Protein AF-A0A6I0FVG5-F1 (afdb_monomer_lite)

Radius of gyration: 31.5 Å; chains: 1; bounding box: 89×98×69 Å

Structure (mmCIF, N/CA/C/O backbone):
data_AF-A0A6I0FVG5-F1
#
_entry.id   AF-A0A6I0FVG5-F1
#
loop_
_atom_site.group_PDB
_atom_site.id
_atom_site.type_symbol
_atom_site.label_atom_id
_atom_site.label_alt_id
_atom_site.label_comp_id
_atom_site.label_asym_id
_atom_site.label_entity_id
_atom_site.label_seq_id
_atom_site.pdbx_PDB_ins_code
_atom_site.Cartn_x
_atom_site.Cartn_y
_atom_site.Cartn_z
_atom_site.occupancy
_atom_site.B_iso_or_equiv
_atom_site.auth_seq_id
_atom_site.auth_comp_id
_atom_site.auth_asym_id
_atom_site.auth_atom_id
_atom_site.pdbx_PDB_model_num
ATOM 1 N N . MET A 1 1 ? 22.501 2.373 -3.202 1.00 50.38 1 MET A N 1
ATOM 2 C CA . MET A 1 1 ? 21.448 3.347 -3.542 1.00 50.38 1 MET A CA 1
ATOM 3 C C . MET A 1 1 ? 21.068 3.047 -4.973 1.00 50.38 1 MET A C 1
ATOM 5 O O . MET A 1 1 ? 21.976 2.878 -5.780 1.00 50.38 1 MET A O 1
ATOM 9 N N . ALA A 1 2 ? 19.804 2.736 -5.237 1.00 68.38 2 ALA A N 1
ATOM 10 C CA . ALA A 1 2 ? 19.409 2.125 -6.502 1.00 68.38 2 ALA A CA 1
ATOM 11 C C . ALA A 1 2 ? 18.256 2.923 -7.102 1.00 68.38 2 ALA A C 1
ATOM 13 O O . ALA A 1 2 ? 17.113 2.759 -6.686 1.00 68.38 2 ALA A O 1
ATOM 14 N N . HIS A 1 3 ? 18.571 3.772 -8.081 1.00 81.12 3 HIS A N 1
ATOM 15 C CA . HIS A 1 3 ? 17.560 4.406 -8.919 1.00 81.12 3 HIS A CA 1
ATOM 16 C C . HIS A 1 3 ? 16.676 3.333 -9.564 1.00 81.12 3 HIS A C 1
ATOM 18 O O . HIS A 1 3 ? 17.168 2.280 -9.990 1.00 81.12 3 HIS A O 1
ATOM 24 N N . TYR A 1 4 ? 15.373 3.594 -9.642 1.00 85.00 4 TYR A N 1
ATOM 25 C CA . TYR A 1 4 ? 14.475 2.766 -10.430 1.00 85.00 4 TYR A CA 1
ATOM 26 C C . TYR A 1 4 ? 14.767 2.984 -11.916 1.00 85.00 4 TYR A C 1
ATOM 28 O O . TYR A 1 4 ? 14.426 4.023 -12.478 1.00 85.00 4 TYR A O 1
ATOM 36 N N . ASP A 1 5 ? 15.429 2.001 -12.526 1.00 92.12 5 ASP A N 1
ATOM 37 C CA . ASP A 1 5 ? 15.881 2.064 -13.911 1.00 92.12 5 ASP A CA 1
ATOM 38 C C . ASP A 1 5 ? 14.878 1.383 -14.861 1.00 92.12 5 ASP A C 1
ATOM 40 O O . ASP A 1 5 ? 14.849 0.154 -14.975 1.00 92.12 5 ASP A O 1
ATOM 44 N N . LEU A 1 6 ? 14.075 2.191 -15.560 1.00 91.94 6 LEU A N 1
ATOM 45 C CA . LEU A 1 6 ? 13.122 1.762 -16.587 1.00 91.94 6 LEU A CA 1
ATOM 46 C C . LEU A 1 6 ? 13.789 1.025 -17.757 1.00 91.94 6 LEU A C 1
ATOM 48 O O . LEU A 1 6 ? 13.200 0.084 -18.285 1.00 91.94 6 LEU A O 1
ATOM 52 N N . TYR A 1 7 ? 15.013 1.391 -18.153 1.00 93.62 7 TYR A N 1
ATOM 53 C CA . TYR A 1 7 ? 15.714 0.700 -19.238 1.00 93.62 7 TYR A CA 1
ATOM 54 C C . TYR A 1 7 ? 16.037 -0.728 -18.820 1.00 93.62 7 TYR A C 1
ATOM 56 O O . TYR A 1 7 ? 15.704 -1.691 -19.510 1.00 93.62 7 TYR A O 1
ATOM 64 N N . ARG A 1 8 ? 16.612 -0.876 -17.624 1.00 91.44 8 ARG A N 1
ATOM 65 C CA . ARG A 1 8 ? 16.962 -2.185 -17.076 1.00 91.44 8 ARG A CA 1
ATOM 66 C C . ARG A 1 8 ? 15.734 -3.031 -16.744 1.00 91.44 8 ARG A C 1
ATOM 68 O O . ARG A 1 8 ? 15.784 -4.243 -16.936 1.00 91.44 8 ARG A O 1
ATOM 75 N N . SER A 1 9 ? 14.664 -2.419 -16.239 1.00 87.62 9 SER A N 1
ATOM 76 C CA . SER A 1 9 ? 13.433 -3.127 -15.868 1.00 87.62 9 SER A CA 1
ATOM 77 C C . SER A 1 9 ? 12.701 -3.696 -17.087 1.00 87.62 9 SER A C 1
ATOM 79 O O . SER A 1 9 ? 12.174 -4.805 -17.029 1.00 87.62 9 SER A O 1
ATOM 81 N N . LEU A 1 10 ? 12.728 -2.967 -18.208 1.00 88.69 10 LEU A N 1
ATOM 82 C CA . LEU A 1 10 ? 12.040 -3.343 -19.444 1.00 88.69 10 LEU A CA 1
ATOM 83 C C . LEU A 1 10 ? 12.940 -4.044 -20.473 1.00 88.69 10 LEU A C 1
ATOM 85 O O . LEU A 1 10 ? 12.458 -4.458 -21.523 1.00 88.69 10 LEU A O 1
ATOM 89 N N . GLY A 1 11 ? 14.243 -4.170 -20.203 1.00 89.06 11 GLY A N 1
ATOM 90 C CA . GLY A 1 11 ? 15.205 -4.710 -21.168 1.00 89.06 11 GLY A CA 1
ATOM 91 C C . GLY A 1 11 ? 15.404 -3.813 -22.396 1.00 89.06 11 GLY A C 1
ATOM 92 O O . GLY A 1 11 ? 15.698 -4.312 -23.479 1.00 89.06 11 GLY A O 1
ATOM 93 N N . LEU A 1 12 ? 15.225 -2.501 -22.235 1.00 91.75 12 LEU A N 1
ATOM 94 C CA . LEU A 1 12 ? 15.379 -1.494 -23.284 1.00 91.75 12 LEU A CA 1
ATOM 95 C C . LEU A 1 12 ? 16.779 -0.870 -23.243 1.00 91.75 12 LEU A C 1
ATOM 97 O O . LEU A 1 12 ? 17.435 -0.852 -22.202 1.00 91.75 12 LEU A O 1
ATOM 101 N N . SER A 1 13 ? 17.231 -0.317 -24.371 1.00 92.75 13 SER A N 1
ATOM 102 C CA . SER A 1 13 ? 18.507 0.405 -24.441 1.00 92.75 13 SER A CA 1
ATOM 103 C C . SER A 1 13 ? 18.310 1.910 -24.277 1.00 92.75 13 SER A C 1
ATOM 105 O O . SER A 1 13 ? 17.509 2.517 -24.986 1.00 92.75 13 SER A O 1
ATOM 107 N N . SER A 1 14 ? 19.106 2.540 -23.410 1.00 91.50 14 SER A N 1
ATOM 108 C CA . SER A 1 14 ? 19.120 3.998 -23.230 1.00 91.50 14 SER A CA 1
ATOM 109 C C . SER A 1 14 ? 19.711 4.768 -24.414 1.00 91.50 14 SER A C 1
ATOM 111 O O . SER A 1 14 ? 19.639 5.993 -24.435 1.00 91.50 14 SER A O 1
ATOM 113 N N . THR A 1 15 ? 20.269 4.079 -25.414 1.00 93.06 15 THR A N 1
ATOM 114 C CA . THR A 1 15 ? 20.802 4.691 -26.644 1.00 93.06 15 THR A CA 1
ATOM 115 C C . THR A 1 15 ? 19.761 4.847 -27.753 1.00 93.06 15 THR A C 1
ATOM 117 O O . THR A 1 15 ? 20.039 5.503 -28.752 1.00 93.06 15 THR A O 1
ATOM 120 N N . GLU A 1 16 ? 18.590 4.222 -27.619 1.00 92.81 16 GLU A N 1
ATOM 121 C CA . GLU A 1 16 ? 17.505 4.298 -28.606 1.00 92.81 16 GLU A CA 1
ATOM 122 C C . GLU A 1 16 ? 16.859 5.687 -28.630 1.00 92.81 16 GLU A C 1
ATOM 124 O O . GLU A 1 16 ? 16.967 6.441 -27.667 1.00 92.81 16 GLU A O 1
ATOM 129 N N . SER A 1 17 ? 16.157 6.047 -29.706 1.00 95.31 17 SER A N 1
ATOM 130 C CA . SER A 1 17 ? 15.360 7.286 -29.738 1.00 95.31 17 SER A CA 1
ATOM 131 C C . SER A 1 17 ? 14.088 7.153 -28.888 1.00 95.31 17 SER A C 1
ATOM 133 O O . SER A 1 17 ? 13.631 6.040 -28.630 1.00 95.31 17 SER A O 1
ATOM 135 N N . SER A 1 18 ? 13.494 8.266 -28.443 1.00 95.38 18 SER A N 1
ATOM 136 C CA . SER A 1 18 ? 12.249 8.208 -27.658 1.00 95.38 18 SER A CA 1
ATOM 137 C C . SER A 1 18 ? 11.099 7.606 -28.470 1.00 95.38 18 SER A C 1
ATOM 139 O O . SER A 1 18 ? 10.313 6.829 -27.933 1.00 95.38 18 SER A O 1
ATOM 141 N N . ASP A 1 19 ? 11.057 7.863 -29.780 1.00 94.56 19 ASP A N 1
ATOM 142 C CA . ASP A 1 19 ? 10.095 7.243 -30.696 1.00 94.56 19 ASP A CA 1
ATOM 143 C C . ASP A 1 19 ? 10.309 5.725 -30.814 1.00 94.56 19 ASP A C 1
ATOM 145 O O . ASP A 1 19 ? 9.348 4.957 -30.726 1.00 94.56 19 ASP A O 1
ATOM 149 N N . SER A 1 20 ? 11.565 5.273 -30.936 1.00 93.75 20 SER A N 1
ATOM 150 C CA . SER A 1 20 ? 11.913 3.842 -30.947 1.00 93.75 20 SER A CA 1
ATOM 151 C C . SER A 1 20 ? 11.491 3.154 -29.647 1.00 93.75 20 SER A C 1
ATOM 153 O O . SER A 1 20 ? 10.896 2.075 -29.670 1.00 93.75 20 SER A O 1
ATOM 155 N N . LEU A 1 21 ? 11.774 3.786 -28.504 1.00 94.56 21 LEU A N 1
ATOM 156 C CA . LEU A 1 21 ? 11.406 3.276 -27.184 1.00 94.56 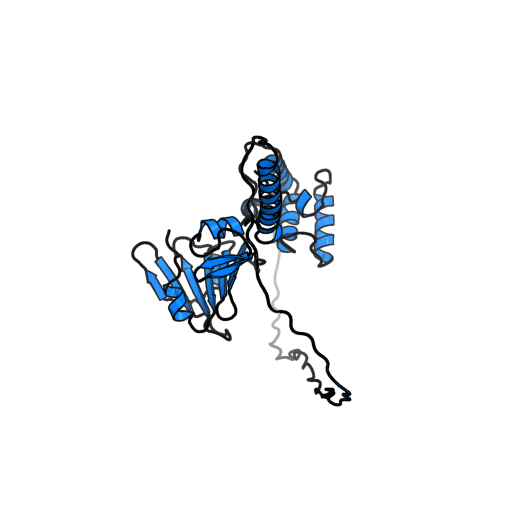21 LEU A CA 1
ATOM 157 C C . LEU A 1 21 ? 9.889 3.205 -27.023 1.00 94.56 21 LEU A C 1
ATOM 159 O O . LEU A 1 21 ? 9.371 2.191 -26.560 1.00 94.56 21 LEU A O 1
ATOM 163 N N . ARG A 1 22 ? 9.166 4.242 -27.459 1.00 96.19 22 ARG A N 1
ATOM 164 C CA . ARG A 1 22 ? 7.701 4.265 -27.450 1.00 96.19 22 ARG A CA 1
ATOM 165 C C . ARG A 1 22 ? 7.120 3.120 -28.274 1.00 96.19 22 ARG A C 1
ATOM 167 O O . ARG A 1 22 ? 6.263 2.404 -27.770 1.00 96.19 22 ARG A O 1
ATOM 174 N N . ALA A 1 23 ? 7.623 2.902 -29.488 1.00 93.94 23 ALA A N 1
ATOM 175 C CA . ALA A 1 23 ? 7.169 1.814 -30.350 1.00 93.94 23 ALA A CA 1
ATOM 176 C C . ALA A 1 23 ? 7.445 0.425 -29.741 1.00 93.94 23 ALA A C 1
ATOM 178 O O . ALA A 1 23 ? 6.583 -0.453 -29.788 1.00 93.94 23 ALA A O 1
ATOM 179 N N . ALA A 1 24 ? 8.615 0.228 -29.126 1.00 93.38 24 ALA A N 1
ATOM 180 C CA . ALA A 1 24 ? 8.943 -1.016 -28.428 1.00 93.38 24 ALA A CA 1
ATOM 181 C C . ALA A 1 24 ? 8.005 -1.270 -27.234 1.00 93.38 24 ALA A C 1
ATOM 183 O O . ALA A 1 24 ? 7.539 -2.392 -27.031 1.00 93.38 24 ALA A O 1
ATOM 184 N N . ILE A 1 25 ? 7.685 -0.223 -26.469 1.00 93.69 25 ILE A N 1
ATOM 185 C CA . ILE A 1 25 ? 6.755 -0.299 -25.337 1.00 93.69 25 ILE A CA 1
ATOM 186 C C . ILE A 1 25 ? 5.321 -0.567 -25.809 1.00 93.69 25 ILE A C 1
ATOM 188 O O . ILE A 1 25 ? 4.649 -1.423 -25.235 1.00 93.69 25 ILE A O 1
ATOM 192 N N . ASP A 1 26 ? 4.872 0.080 -26.885 1.00 95.19 26 ASP A N 1
ATOM 193 C CA . ASP A 1 26 ? 3.560 -0.168 -27.494 1.00 95.19 26 ASP A CA 1
ATOM 194 C C . ASP A 1 26 ? 3.426 -1.628 -27.968 1.00 95.19 26 ASP A C 1
ATOM 196 O O . ASP A 1 26 ? 2.383 -2.253 -27.768 1.00 95.19 26 ASP A O 1
ATOM 200 N N . ALA A 1 27 ? 4.494 -2.218 -28.520 1.00 92.12 27 ALA A N 1
ATOM 201 C CA . ALA A 1 27 ? 4.517 -3.633 -28.892 1.00 92.12 27 ALA A CA 1
ATOM 202 C C . ALA A 1 27 ? 4.404 -4.565 -27.670 1.00 92.12 27 ALA A C 1
ATOM 204 O O . ALA A 1 27 ? 3.668 -5.554 -27.712 1.00 92.12 27 ALA A O 1
ATOM 205 N N . MET A 1 28 ? 5.080 -4.238 -26.562 1.00 89.44 28 MET A N 1
ATOM 206 C CA . MET A 1 28 ? 4.953 -4.986 -25.304 1.00 89.44 28 MET A CA 1
ATOM 207 C C . MET A 1 28 ? 3.531 -4.896 -24.738 1.00 89.44 28 MET A C 1
ATOM 209 O O . MET A 1 28 ? 2.950 -5.925 -24.391 1.00 89.44 28 MET A O 1
ATOM 213 N N . LEU A 1 29 ? 2.934 -3.699 -24.731 1.00 88.75 29 LEU A N 1
ATOM 214 C CA . LEU A 1 29 ? 1.545 -3.480 -24.317 1.00 88.75 29 LEU A CA 1
ATOM 215 C C . LEU A 1 29 ? 0.557 -4.286 -25.175 1.00 88.75 29 LEU A C 1
ATOM 217 O O . LEU A 1 29 ? -0.360 -4.901 -24.633 1.00 88.75 29 LEU A O 1
ATOM 221 N N . ALA A 1 30 ? 0.763 -4.332 -26.493 1.00 90.38 30 ALA A N 1
ATOM 222 C CA . ALA A 1 30 ? -0.084 -5.087 -27.417 1.00 90.38 30 ALA A CA 1
ATOM 223 C C . ALA A 1 30 ? 0.055 -6.613 -27.263 1.00 90.38 30 ALA A C 1
ATOM 225 O O . ALA A 1 30 ? -0.902 -7.345 -27.509 1.00 90.38 30 ALA A O 1
ATOM 226 N N . SER A 1 31 ? 1.225 -7.100 -26.839 1.00 87.44 31 SER A N 1
ATOM 227 C CA . SER A 1 31 ? 1.476 -8.534 -26.642 1.00 87.44 31 SER A CA 1
ATOM 228 C C . SER A 1 31 ? 0.731 -9.139 -25.444 1.00 87.44 31 SER A C 1
ATOM 230 O O . SER A 1 31 ? 0.605 -10.360 -25.350 1.00 87.44 31 SER A O 1
ATOM 232 N N . GLY A 1 32 ? 0.278 -8.303 -24.499 1.00 79.69 32 GLY A N 1
ATOM 233 C CA . GLY A 1 32 ? -0.370 -8.735 -23.256 1.00 79.69 32 GLY A CA 1
ATOM 234 C C . GLY A 1 32 ? 0.539 -9.511 -22.291 1.00 79.69 32 GLY A C 1
ATOM 235 O O . GLY A 1 32 ? 0.063 -9.981 -21.260 1.00 79.69 32 GLY A O 1
ATOM 236 N N . THR A 1 33 ? 1.831 -9.649 -22.608 1.00 71.88 33 THR A N 1
ATOM 237 C CA . THR A 1 33 ? 2.840 -10.294 -21.762 1.00 71.88 33 THR A CA 1
ATOM 238 C C . THR A 1 33 ? 3.811 -9.238 -21.255 1.00 71.88 33 THR A C 1
ATOM 240 O O . THR A 1 33 ? 4.411 -8.510 -22.041 1.00 71.88 33 THR A O 1
ATOM 243 N N . TYR A 1 34 ? 3.980 -9.162 -19.936 1.00 81.12 34 TYR A N 1
ATOM 244 C CA . TYR A 1 34 ? 4.749 -8.102 -19.289 1.00 81.12 34 TYR A CA 1
ATOM 245 C C . TYR A 1 34 ? 6.012 -8.695 -18.650 1.00 81.12 34 TYR A C 1
ATOM 247 O O . TYR A 1 34 ? 5.908 -9.379 -17.631 1.00 81.12 34 TYR A O 1
ATOM 255 N N . PRO A 1 35 ? 7.205 -8.500 -19.242 1.00 68.56 35 PRO A N 1
ATOM 256 C CA . PRO A 1 35 ? 8.454 -9.076 -18.727 1.00 68.56 35 PRO A CA 1
ATOM 257 C C . PRO A 1 35 ? 8.955 -8.393 -17.440 1.00 68.56 35 PRO A C 1
ATOM 259 O O . PRO A 1 35 ? 9.942 -8.819 -16.842 1.00 68.56 35 PRO A O 1
ATOM 262 N N . ASN A 1 36 ? 8.280 -7.328 -17.023 1.00 76.25 36 ASN A N 1
ATOM 263 C CA . ASN A 1 36 ? 8.651 -6.429 -15.945 1.00 76.25 36 ASN A CA 1
ATOM 264 C C . ASN A 1 36 ? 7.809 -6.660 -14.681 1.00 76.25 36 ASN A C 1
ATOM 266 O O . ASN A 1 36 ? 6.693 -7.176 -14.728 1.00 76.25 36 ASN A O 1
ATOM 270 N N . LYS A 1 37 ? 8.344 -6.256 -13.523 1.00 71.88 37 LYS A N 1
ATOM 271 C CA . LYS A 1 37 ? 7.711 -6.525 -12.220 1.00 71.88 37 LYS A CA 1
ATOM 272 C C . LYS A 1 37 ? 6.447 -5.704 -11.971 1.00 71.88 37 LYS A C 1
ATOM 274 O O . LYS A 1 37 ? 5.613 -6.147 -11.197 1.00 71.88 37 LYS A O 1
ATOM 279 N N . GLY A 1 38 ? 6.318 -4.525 -12.581 1.00 69.94 38 GLY A N 1
ATOM 280 C CA . GLY A 1 38 ? 5.148 -3.653 -12.456 1.00 69.94 38 GLY A CA 1
ATOM 281 C C . GLY A 1 38 ? 4.059 -3.892 -13.506 1.00 69.94 38 GLY A C 1
ATOM 282 O O . GLY A 1 38 ? 3.151 -3.069 -13.635 1.00 69.94 38 GLY A O 1
ATOM 283 N N . GLY A 1 39 ? 4.151 -4.977 -14.285 1.00 82.75 39 GLY A N 1
ATOM 284 C CA . GLY A 1 39 ? 3.149 -5.360 -15.278 1.00 82.75 39 GLY A CA 1
ATOM 285 C C . GLY A 1 39 ? 2.822 -4.254 -16.289 1.00 82.75 39 GLY A C 1
ATOM 286 O O . GLY A 1 39 ? 3.679 -3.458 -16.683 1.00 82.75 39 GLY A O 1
ATOM 287 N N . LYS A 1 40 ? 1.549 -4.173 -16.690 1.00 83.94 40 LYS A N 1
ATOM 288 C CA . LYS A 1 40 ? 1.058 -3.155 -17.632 1.00 83.94 40 LYS A CA 1
ATOM 289 C C . LYS A 1 40 ? 1.269 -1.719 -17.131 1.00 83.94 40 LYS A C 1
ATOM 291 O O . LYS A 1 40 ? 1.603 -0.843 -17.921 1.00 83.94 40 LYS A O 1
ATOM 296 N N . ALA A 1 41 ? 1.079 -1.475 -15.833 1.00 82.44 41 ALA A N 1
ATOM 297 C CA . ALA A 1 41 ? 1.118 -0.128 -15.261 1.00 82.44 41 ALA A CA 1
ATOM 298 C C . ALA A 1 41 ? 2.503 0.523 -15.404 1.00 82.44 41 ALA A C 1
ATOM 300 O O . ALA A 1 41 ? 2.615 1.699 -15.741 1.00 82.44 41 ALA A O 1
ATOM 301 N N . GLU A 1 42 ? 3.569 -0.252 -15.205 1.00 84.94 42 GLU A N 1
ATOM 302 C CA . GLU A 1 42 ? 4.935 0.226 -15.421 1.00 84.94 42 GLU A CA 1
ATOM 303 C C . GLU A 1 42 ? 5.221 0.508 -16.905 1.00 84.94 42 GLU A C 1
ATOM 305 O O . GLU A 1 42 ? 5.889 1.495 -17.206 1.00 84.94 42 GLU A O 1
ATOM 310 N N . LEU A 1 43 ? 4.676 -0.285 -17.837 1.00 90.81 43 LEU A N 1
ATOM 311 C CA . LEU A 1 43 ? 4.792 -0.001 -19.272 1.00 90.81 43 LEU A CA 1
ATOM 312 C C . LEU A 1 43 ? 4.056 1.283 -19.668 1.00 90.81 43 LEU A C 1
ATOM 314 O O . LEU A 1 43 ? 4.589 2.059 -20.456 1.00 90.81 43 LEU A O 1
ATOM 318 N N . ASP A 1 44 ? 2.877 1.547 -19.101 1.00 90.38 44 ASP A N 1
ATOM 319 C CA . ASP A 1 44 ? 2.148 2.797 -19.344 1.00 90.38 44 ASP A CA 1
ATOM 320 C C . ASP A 1 44 ? 2.964 4.014 -18.855 1.00 90.38 44 ASP A C 1
ATOM 322 O O . ASP A 1 44 ? 3.103 5.002 -19.577 1.00 90.38 44 ASP A O 1
ATOM 326 N N . ILE A 1 45 ? 3.587 3.928 -17.671 1.00 92.31 45 ILE A N 1
ATOM 327 C CA . ILE A 1 45 ? 4.488 4.976 -17.154 1.00 92.31 45 ILE A CA 1
ATOM 328 C C . ILE A 1 45 ? 5.715 5.130 -18.058 1.00 92.31 45 ILE A C 1
ATOM 330 O O . ILE A 1 45 ? 6.078 6.246 -18.435 1.00 92.31 45 ILE A O 1
ATOM 334 N N . ALA A 1 46 ? 6.354 4.022 -18.433 1.00 94.00 46 ALA A N 1
ATOM 335 C CA . ALA A 1 46 ? 7.537 4.042 -19.280 1.00 94.00 46 ALA A CA 1
ATOM 336 C C . ALA A 1 46 ? 7.245 4.641 -20.656 1.00 94.00 46 ALA A C 1
ATOM 338 O O . ALA A 1 46 ? 8.060 5.397 -21.177 1.00 94.00 46 ALA A O 1
ATOM 339 N N . ARG A 1 47 ? 6.070 4.364 -21.226 1.00 95.38 47 ARG A N 1
ATOM 340 C CA . ARG A 1 47 ? 5.620 4.942 -22.492 1.00 95.38 47 ARG A CA 1
ATOM 341 C C . ARG A 1 47 ? 5.538 6.465 -22.430 1.00 95.38 47 ARG A C 1
ATOM 343 O O . ARG A 1 47 ? 5.917 7.136 -23.388 1.00 95.38 47 ARG A O 1
ATOM 350 N N . GLU A 1 48 ? 5.041 7.005 -21.322 1.00 94.88 48 GLU A N 1
ATOM 351 C CA . GLU A 1 48 ? 4.903 8.450 -21.127 1.00 94.88 48 GLU A CA 1
ATOM 352 C C . GLU A 1 48 ? 6.232 9.132 -20.781 1.00 94.88 48 GLU A C 1
ATOM 354 O O . GLU A 1 48 ? 6.461 10.265 -21.204 1.00 94.88 48 GLU A O 1
ATOM 359 N N . VAL A 1 49 ? 7.119 8.459 -20.040 1.00 95.31 49 VAL A N 1
ATOM 360 C CA . VAL A 1 49 ? 8.428 9.006 -19.645 1.00 95.31 49 VAL A CA 1
ATOM 361 C C . VAL A 1 49 ? 9.467 8.850 -20.754 1.00 95.31 49 VAL A C 1
ATOM 363 O O . VAL A 1 49 ? 10.049 9.843 -21.179 1.00 95.31 49 VAL A O 1
ATOM 366 N N . LEU A 1 50 ? 9.703 7.625 -21.233 1.00 96.12 50 LEU A N 1
ATOM 367 C CA . LEU A 1 50 ? 10.730 7.314 -22.236 1.00 96.12 50 LEU A CA 1
ATOM 368 C C . LEU A 1 50 ? 10.291 7.664 -23.658 1.00 96.12 50 LEU A C 1
ATOM 370 O O . LEU A 1 50 ? 11.137 7.951 -24.497 1.00 96.12 50 LEU A O 1
ATOM 374 N N . GLY A 1 51 ? 8.983 7.660 -23.926 1.00 93.88 51 GLY A N 1
ATOM 375 C CA . GLY A 1 51 ? 8.418 8.015 -25.228 1.00 93.88 51 GLY A CA 1
ATOM 376 C C . GLY A 1 51 ? 8.265 9.517 -25.469 1.00 93.88 51 GLY A C 1
ATOM 377 O O . GLY A 1 51 ? 7.668 9.912 -26.466 1.00 93.88 51 GLY A O 1
ATOM 378 N N . ASN A 1 52 ? 8.755 10.361 -24.558 1.00 94.44 52 ASN A N 1
ATOM 379 C CA . ASN A 1 52 ? 8.734 11.812 -24.691 1.00 94.44 52 ASN A CA 1
ATOM 380 C C . ASN A 1 52 ? 10.124 12.389 -24.407 1.00 94.44 52 ASN A C 1
ATOM 382 O O . ASN A 1 52 ? 10.606 12.293 -23.282 1.00 94.44 52 ASN A O 1
ATOM 386 N N . ASP A 1 53 ? 10.732 13.061 -25.388 1.00 92.94 53 ASP A N 1
ATOM 387 C CA . ASP A 1 53 ? 12.116 13.555 -25.289 1.00 92.94 53 ASP A CA 1
ATOM 388 C C . ASP A 1 53 ? 12.377 14.423 -24.057 1.00 92.94 53 ASP A C 1
ATOM 390 O O . ASP A 1 53 ? 13.401 14.285 -23.384 1.00 92.94 53 ASP A O 1
ATOM 394 N N . ARG A 1 54 ? 11.438 15.314 -23.721 1.00 92.06 54 ARG A N 1
ATOM 395 C CA . ARG A 1 54 ? 11.592 16.216 -22.577 1.00 92.06 54 ARG A CA 1
ATOM 396 C C . ARG A 1 54 ? 11.552 15.444 -21.264 1.00 92.06 54 ARG A C 1
ATOM 398 O O . ARG A 1 54 ? 12.413 15.652 -20.411 1.00 92.06 54 ARG A O 1
ATOM 405 N N . LYS A 1 55 ? 10.561 14.566 -21.092 1.00 93.50 55 LYS A N 1
ATOM 406 C CA . LYS A 1 55 ? 10.421 13.764 -19.869 1.00 93.50 55 LYS A CA 1
ATOM 407 C C . LYS A 1 55 ? 11.591 12.795 -19.725 1.00 93.50 55 LYS A C 1
ATOM 409 O O . LYS A 1 55 ? 12.179 12.717 -18.649 1.00 93.50 55 LYS A O 1
ATOM 414 N N . ARG A 1 56 ? 11.998 12.155 -20.818 1.00 95.19 56 ARG A N 1
ATOM 415 C CA . ARG A 1 56 ? 13.170 11.287 -20.869 1.00 95.19 56 ARG A CA 1
ATOM 416 C C . ARG A 1 56 ? 14.448 12.024 -20.488 1.00 95.19 56 ARG A C 1
ATOM 418 O O . ARG A 1 56 ? 15.186 11.530 -19.651 1.00 95.19 56 ARG A O 1
ATOM 425 N N . THR A 1 57 ? 14.666 13.235 -21.000 1.00 93.62 57 THR A N 1
ATOM 426 C CA . THR A 1 57 ? 15.833 14.053 -20.625 1.00 93.62 57 THR A CA 1
ATOM 427 C C . THR A 1 57 ? 15.877 14.309 -19.116 1.00 93.62 57 THR A C 1
ATOM 429 O O . THR A 1 57 ? 16.930 14.200 -18.493 1.00 93.62 57 THR A O 1
ATOM 432 N N . MET A 1 58 ? 14.731 14.622 -18.501 1.00 90.94 58 MET A N 1
ATOM 433 C CA . MET A 1 58 ? 14.650 14.830 -17.050 1.00 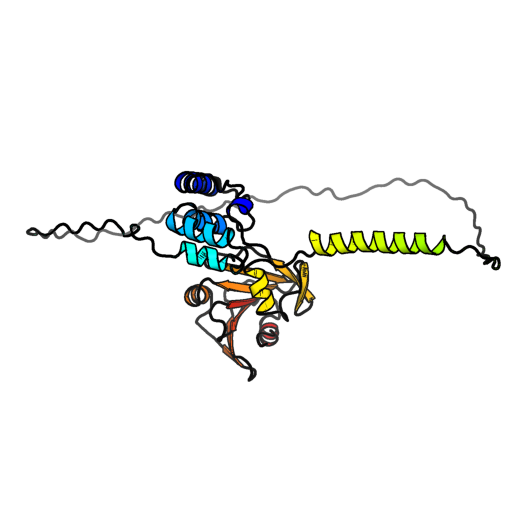90.94 58 MET A CA 1
ATOM 434 C C . MET A 1 58 ? 14.897 13.540 -16.260 1.00 90.94 58 MET A C 1
ATOM 436 O O . MET A 1 58 ? 15.505 13.582 -15.190 1.00 90.94 58 MET A O 1
ATOM 440 N N . TYR A 1 59 ? 14.419 12.408 -16.773 1.00 94.12 59 TYR A N 1
ATOM 441 C CA . TYR A 1 59 ? 14.658 11.091 -16.196 1.00 94.12 59 TYR A CA 1
ATOM 442 C C . TYR A 1 59 ? 16.141 10.698 -16.276 1.00 94.12 59 TYR A C 1
ATOM 444 O O . TYR A 1 59 ? 16.743 10.392 -15.248 1.00 94.12 59 TYR A O 1
ATOM 452 N N . ASP A 1 60 ? 16.747 10.792 -17.459 1.00 94.00 60 ASP A N 1
ATOM 453 C CA . ASP A 1 60 ? 18.146 10.438 -17.712 1.00 94.00 60 ASP A CA 1
ATOM 454 C C . ASP A 1 60 ? 19.099 11.324 -16.896 1.00 94.00 60 ASP A C 1
ATOM 456 O O . ASP A 1 60 ? 20.058 10.825 -16.306 1.00 94.00 60 ASP A O 1
ATOM 460 N N . ALA A 1 61 ? 18.792 12.622 -16.771 1.00 91.31 61 ALA A N 1
ATOM 461 C CA . ALA A 1 61 ? 19.550 13.535 -15.921 1.00 91.31 61 ALA A CA 1
ATOM 462 C C . ALA A 1 61 ? 19.568 13.065 -14.457 1.00 91.31 61 ALA A C 1
ATOM 464 O O . ALA A 1 61 ? 20.640 12.980 -13.859 1.00 91.31 61 ALA A O 1
ATOM 465 N N . LYS A 1 62 ? 18.406 12.687 -13.901 1.00 89.62 62 LYS A N 1
ATOM 466 C CA . LYS A 1 62 ? 18.311 12.148 -12.533 1.00 89.62 62 LYS A CA 1
ATOM 467 C C . LYS A 1 62 ? 19.017 10.804 -12.373 1.00 89.62 62 LYS A C 1
ATOM 469 O O . LYS A 1 62 ? 19.571 10.548 -11.313 1.00 89.62 62 LYS A O 1
ATOM 474 N N . LEU A 1 63 ? 18.982 9.950 -13.395 1.00 89.44 63 LEU A N 1
ATOM 475 C CA . LEU A 1 63 ? 19.641 8.643 -13.369 1.00 89.44 63 LEU A CA 1
ATOM 476 C C . LEU A 1 63 ? 21.173 8.771 -13.406 1.00 89.44 63 LEU A C 1
ATOM 478 O O . LEU A 1 63 ? 21.878 7.929 -12.856 1.00 89.44 63 LEU A O 1
ATOM 482 N N . SER A 1 64 ? 21.681 9.822 -14.056 1.00 88.12 64 SER A N 1
ATOM 483 C CA . SER A 1 64 ? 23.115 10.100 -14.188 1.00 88.12 64 SER A CA 1
ATOM 484 C C . SER A 1 64 ? 23.730 10.864 -13.012 1.00 88.12 64 SER A C 1
ATOM 486 O O . SER A 1 64 ? 24.955 10.900 -12.899 1.00 88.12 64 SER A O 1
ATOM 488 N N . ASP A 1 65 ? 22.911 11.478 -12.152 1.00 84.25 65 ASP A N 1
ATOM 489 C CA . ASP A 1 65 ? 23.373 12.282 -11.022 1.00 84.25 65 ASP A CA 1
ATOM 490 C C . ASP A 1 65 ? 23.574 11.406 -9.769 1.00 84.25 65 ASP A C 1
ATOM 492 O O . ASP A 1 65 ? 22.595 10.994 -9.142 1.00 84.25 65 ASP A O 1
ATOM 496 N N . PRO A 1 66 ? 24.828 11.147 -9.344 1.00 78.31 66 PRO A N 1
ATOM 497 C CA . PRO A 1 66 ? 25.112 10.320 -8.173 1.00 78.31 66 PRO A CA 1
ATOM 498 C C . PRO A 1 66 ? 24.710 10.984 -6.847 1.00 78.31 66 PRO A C 1
ATOM 500 O O . PRO A 1 66 ? 24.724 10.321 -5.810 1.00 78.31 66 PRO A O 1
ATOM 503 N N . GLN A 1 67 ? 24.395 12.283 -6.856 1.00 76.56 67 GLN A N 1
ATOM 504 C CA . GLN A 1 67 ? 23.952 13.041 -5.689 1.00 76.56 67 GLN A CA 1
ATOM 505 C C . GLN A 1 67 ? 22.442 13.302 -5.673 1.00 76.56 67 GLN A C 1
ATOM 507 O O . GLN A 1 67 ? 21.941 13.822 -4.671 1.00 76.56 67 GLN A O 1
ATOM 512 N N . ALA A 1 68 ? 21.717 12.947 -6.737 1.00 75.62 68 ALA A N 1
ATOM 513 C CA . ALA A 1 68 ? 20.268 13.059 -6.764 1.00 75.62 68 ALA A CA 1
ATOM 514 C C . ALA A 1 68 ? 19.617 12.068 -5.790 1.00 75.62 68 ALA A C 1
ATOM 516 O O . ALA A 1 68 ? 20.137 10.990 -5.502 1.00 75.62 68 ALA A O 1
ATOM 517 N N . SER A 1 69 ? 18.430 12.430 -5.301 1.00 79.00 69 SER A N 1
ATOM 518 C CA . SER A 1 69 ? 17.568 11.494 -4.581 1.00 79.00 69 SER A CA 1
ATOM 519 C C . SER A 1 69 ? 17.242 10.278 -5.455 1.00 79.00 69 SER A C 1
ATOM 521 O O . SER A 1 69 ? 17.028 10.434 -6.663 1.00 79.00 69 SER A O 1
ATOM 523 N N . ASP A 1 70 ? 17.135 9.100 -4.835 1.00 83.38 70 ASP A N 1
ATOM 524 C CA . ASP A 1 70 ? 16.731 7.861 -5.506 1.00 83.38 70 ASP A CA 1
ATOM 525 C C . ASP A 1 70 ? 15.474 8.096 -6.360 1.00 83.38 70 ASP A C 1
ATOM 527 O O . ASP A 1 70 ? 14.483 8.659 -5.896 1.00 83.38 70 ASP A O 1
ATOM 531 N N . VAL A 1 71 ? 15.516 7.671 -7.627 1.00 83.69 71 VAL A N 1
ATOM 532 C CA . VAL A 1 71 ? 14.348 7.759 -8.514 1.00 83.69 71 VAL A CA 1
ATOM 533 C C . VAL A 1 71 ? 13.362 6.681 -8.088 1.00 83.69 71 VAL A C 1
ATOM 535 O O . VAL A 1 71 ? 13.657 5.494 -8.230 1.00 83.69 71 VAL A O 1
ATOM 538 N N . THR A 1 72 ? 12.206 7.083 -7.564 1.00 86.06 72 THR A N 1
ATOM 539 C CA . THR A 1 72 ? 11.142 6.168 -7.130 1.00 86.06 72 THR A CA 1
ATOM 540 C C . THR A 1 72 ? 10.058 6.002 -8.197 1.00 86.06 72 THR A C 1
ATOM 542 O O . THR A 1 72 ? 9.926 6.815 -9.111 1.00 86.06 72 THR A O 1
ATOM 545 N N . VAL A 1 73 ? 9.208 4.979 -8.052 1.00 83.19 73 VAL A N 1
ATOM 546 C CA . VAL A 1 73 ? 8.011 4.809 -8.901 1.00 83.19 73 VAL A CA 1
ATOM 547 C C . VAL A 1 73 ? 7.094 6.037 -8.809 1.00 83.19 73 VAL A C 1
ATOM 549 O O . VAL A 1 73 ? 6.558 6.485 -9.823 1.00 83.19 73 VAL A O 1
ATOM 552 N N . ARG A 1 74 ? 6.982 6.647 -7.618 1.00 81.12 74 ARG A N 1
ATOM 553 C CA . ARG A 1 74 ? 6.241 7.901 -7.416 1.00 81.12 74 ARG A CA 1
ATOM 554 C C . ARG A 1 74 ? 6.824 9.039 -8.259 1.00 81.12 74 ARG A C 1
ATOM 556 O O . ARG A 1 74 ? 6.068 9.801 -8.858 1.00 81.12 74 ARG A O 1
ATOM 563 N N . ASP A 1 75 ? 8.148 9.159 -8.333 1.00 83.88 75 ASP A N 1
ATOM 564 C CA . ASP A 1 75 ? 8.804 10.198 -9.137 1.00 83.88 75 ASP A CA 1
ATOM 565 C C . ASP A 1 75 ? 8.596 9.992 -10.637 1.00 83.88 75 ASP A C 1
ATOM 567 O O . ASP A 1 75 ? 8.375 10.964 -11.362 1.00 83.88 75 ASP A O 1
ATOM 571 N N . LEU A 1 76 ? 8.628 8.738 -11.099 1.00 87.75 76 LEU A N 1
ATOM 572 C CA . LEU A 1 76 ? 8.368 8.386 -12.496 1.00 87.75 76 LEU A CA 1
ATOM 573 C C . LEU A 1 76 ? 6.938 8.724 -12.910 1.00 87.75 76 LEU A C 1
ATOM 575 O O . LEU A 1 76 ? 6.724 9.264 -13.992 1.00 87.75 76 LEU A O 1
ATOM 579 N N . LYS A 1 77 ? 5.962 8.478 -12.033 1.00 85.25 77 LYS A N 1
ATOM 580 C CA . LYS A 1 77 ? 4.567 8.829 -12.295 1.00 85.25 77 LYS A CA 1
ATOM 581 C C . LYS A 1 77 ? 4.338 10.341 -12.327 1.00 85.25 77 LYS A C 1
ATOM 583 O O . LYS A 1 77 ? 3.760 10.843 -13.285 1.00 85.25 77 LYS A O 1
ATOM 588 N N . LYS A 1 78 ? 4.901 11.088 -11.370 1.00 86.25 78 LYS A N 1
ATOM 589 C CA . LYS A 1 78 ? 4.892 12.566 -11.407 1.00 86.25 78 LYS A CA 1
ATOM 590 C C . LYS A 1 78 ? 5.510 13.108 -12.698 1.00 86.25 78 LYS A C 1
ATOM 592 O O . LYS A 1 78 ? 5.041 14.098 -13.254 1.00 86.25 78 LYS A O 1
ATOM 597 N N . LEU A 1 79 ? 6.572 12.463 -13.179 1.00 89.12 79 LEU A N 1
ATOM 598 C CA . LEU A 1 79 ? 7.213 12.805 -14.444 1.00 89.12 79 LEU A CA 1
ATOM 599 C C . LEU A 1 79 ? 6.328 12.472 -15.655 1.00 89.12 79 LEU A C 1
ATOM 601 O O . LEU A 1 79 ? 6.237 13.282 -16.578 1.00 89.12 79 LEU A O 1
ATOM 605 N N . ALA A 1 80 ? 5.632 11.335 -15.630 1.00 90.56 80 ALA A N 1
ATOM 606 C CA . ALA A 1 80 ? 4.651 10.949 -16.641 1.00 90.56 80 ALA A CA 1
ATOM 607 C C . ALA A 1 80 ? 3.460 11.922 -16.707 1.00 90.56 80 ALA A C 1
ATOM 609 O O . ALA A 1 80 ? 2.990 12.233 -17.797 1.00 90.56 80 ALA A O 1
ATOM 610 N N . GLU A 1 81 ? 3.016 12.461 -15.574 1.00 89.94 81 GLU A N 1
ATOM 611 C CA . GLU A 1 81 ? 1.882 13.391 -15.485 1.00 89.94 81 GLU A CA 1
ATOM 612 C C . GLU A 1 81 ? 2.235 14.836 -15.866 1.00 89.94 81 GLU A C 1
ATOM 614 O O . GLU A 1 81 ? 1.342 15.659 -16.075 1.00 89.94 81 GLU A O 1
ATOM 619 N N . MET A 1 82 ? 3.524 15.177 -15.986 1.00 85.50 82 MET A N 1
ATOM 620 C CA . MET A 1 82 ? 3.913 16.549 -16.301 1.00 85.50 82 MET A CA 1
ATOM 621 C C . MET A 1 82 ? 3.371 17.003 -17.669 1.00 85.50 82 MET A C 1
ATOM 623 O O . MET A 1 82 ? 3.603 16.322 -18.678 1.00 85.50 82 MET A O 1
ATOM 627 N N . PRO A 1 83 ? 2.731 18.190 -17.742 1.00 77.75 83 PRO A N 1
ATOM 628 C CA . PRO A 1 83 ? 2.247 18.746 -18.996 1.00 77.75 83 PRO A CA 1
ATOM 629 C C . PRO A 1 83 ? 3.393 18.979 -19.982 1.00 77.75 83 PRO A C 1
ATOM 631 O O . PRO A 1 83 ? 4.388 19.653 -19.684 1.00 77.75 83 PRO A O 1
ATOM 634 N N . THR A 1 84 ? 3.238 18.446 -21.188 1.00 71.31 84 THR A N 1
ATOM 635 C CA . THR A 1 84 ? 4.112 18.733 -22.324 1.00 71.31 84 THR A CA 1
ATOM 636 C C . THR A 1 84 ? 3.457 19.798 -23.200 1.00 71.31 84 THR A C 1
ATOM 638 O O . THR A 1 84 ? 2.322 19.596 -23.644 1.00 71.31 84 THR A O 1
ATOM 641 N N . PRO A 1 85 ? 4.131 20.936 -23.465 1.00 53.34 85 PRO A N 1
ATOM 642 C CA . PRO A 1 85 ? 3.641 21.900 -24.442 1.00 53.34 85 PRO A CA 1
ATOM 643 C C . PRO A 1 85 ? 3.523 21.183 -25.793 1.00 53.34 85 PRO A C 1
ATOM 645 O O . PRO A 1 85 ? 4.525 20.692 -26.304 1.00 53.34 85 PRO A O 1
ATOM 648 N N . GLY A 1 86 ? 2.302 21.055 -26.317 1.00 53.97 86 GLY A N 1
ATOM 649 C CA . GLY A 1 86 ? 2.026 20.351 -27.578 1.00 53.97 86 GLY A CA 1
ATOM 650 C C . GLY A 1 86 ? 1.074 19.152 -27.491 1.00 53.97 86 GLY A C 1
ATOM 651 O O . GLY A 1 86 ? 0.580 18.734 -28.528 1.00 53.97 86 GLY A O 1
ATOM 652 N N . SER A 1 87 ? 0.723 18.652 -26.296 1.00 47.34 87 SER A N 1
ATOM 653 C CA . SER A 1 87 ? -0.369 17.659 -26.133 1.00 47.34 87 SER A CA 1
ATOM 654 C C . SER A 1 87 ? -1.751 18.304 -25.940 1.00 47.34 87 SER A C 1
ATOM 656 O O . SER A 1 87 ? -2.704 17.652 -25.519 1.00 47.34 87 SER A O 1
ATOM 658 N N . GLY A 1 88 ? -1.863 19.601 -26.239 1.00 38.34 88 GLY A N 1
ATOM 659 C CA . GLY A 1 88 ? -3.139 20.290 -26.341 1.00 38.34 88 GLY A CA 1
ATOM 660 C C . GLY A 1 88 ? -3.857 19.824 -27.598 1.00 38.34 88 GLY A C 1
ATOM 661 O O . GLY A 1 88 ? -3.399 20.091 -28.704 1.00 38.34 88 GLY A O 1
ATOM 662 N N . SER A 1 89 ? -4.958 19.110 -27.384 1.00 39.69 89 SER A N 1
ATOM 663 C CA . SER A 1 89 ? -6.020 18.820 -28.342 1.00 39.69 89 SER A CA 1
ATOM 664 C C . SER A 1 89 ? -6.096 19.869 -29.452 1.00 39.69 89 SER A C 1
ATOM 666 O O . SER A 1 89 ? -6.265 21.058 -29.176 1.00 39.69 89 SER A O 1
ATOM 668 N N . SER A 1 90 ? -6.003 19.417 -30.700 1.00 41.84 90 SER A N 1
ATOM 669 C CA . SER A 1 90 ? -6.403 20.176 -31.877 1.00 41.84 90 SER A CA 1
ATOM 670 C C . SER A 1 90 ? -7.873 20.572 -31.718 1.00 41.84 90 SER A C 1
ATOM 672 O O . SER A 1 90 ? -8.773 19.806 -32.036 1.00 41.84 90 SER A O 1
ATOM 674 N N . ALA A 1 91 ? -8.118 21.745 -31.147 1.00 38.75 91 ALA A N 1
ATOM 675 C CA . ALA A 1 91 ? -9.383 22.445 -31.247 1.00 38.75 91 ALA A CA 1
ATOM 676 C C . ALA A 1 91 ? -9.113 23.670 -32.113 1.00 38.75 91 ALA A C 1
ATOM 678 O O . ALA A 1 91 ? -8.624 24.702 -31.653 1.00 38.75 91 ALA A O 1
ATOM 679 N N . GLU A 1 92 ? -9.353 23.474 -33.404 1.00 36.56 92 GLU A N 1
ATOM 680 C CA . GLU A 1 92 ? -9.460 24.509 -34.417 1.00 36.56 92 GLU A CA 1
ATOM 681 C C . GLU A 1 92 ? -10.340 25.653 -33.901 1.00 36.56 92 GLU A C 1
ATOM 683 O O . GLU A 1 92 ? -11.540 25.494 -33.684 1.00 36.56 92 GLU A O 1
ATOM 688 N N . ALA A 1 93 ? -9.747 26.830 -33.724 1.00 37.12 93 ALA A N 1
ATOM 689 C CA . ALA A 1 93 ? -10.491 28.076 -33.662 1.00 37.12 93 ALA A CA 1
ATOM 690 C C . ALA A 1 93 ? -10.591 28.630 -35.089 1.00 37.12 93 ALA A C 1
ATOM 692 O O . ALA A 1 93 ? -9.822 29.504 -35.485 1.00 37.12 93 ALA A O 1
ATOM 693 N N . SER A 1 94 ? -11.531 28.088 -35.865 1.00 37.69 94 SER A N 1
ATOM 694 C CA . SER A 1 94 ? -12.010 28.717 -37.097 1.00 37.69 94 SER A CA 1
ATOM 695 C C . SER A 1 94 ? -13.300 29.474 -36.803 1.00 37.69 94 SER A C 1
ATOM 697 O O . SER A 1 94 ? -14.281 28.943 -36.286 1.00 37.69 94 SER A O 1
ATOM 699 N N . SER A 1 95 ? -13.236 30.762 -37.105 1.00 32.94 95 SER A N 1
ATOM 700 C CA . SER A 1 95 ? -14.252 31.783 -36.907 1.00 32.94 95 SER A CA 1
ATOM 701 C C . SER A 1 95 ? -15.441 31.618 -37.869 1.00 32.94 95 SER A C 1
ATOM 703 O O . SER A 1 95 ? -15.252 31.600 -39.079 1.00 32.94 95 SER A O 1
ATOM 705 N N . SER A 1 96 ? -16.653 31.578 -37.301 1.00 39.00 96 SER A N 1
ATOM 706 C CA . SER A 1 96 ? -17.899 32.257 -37.730 1.00 39.00 96 SER A CA 1
ATOM 707 C C . SER A 1 96 ? -18.298 32.317 -39.216 1.00 39.00 96 SER A C 1
ATOM 709 O O . SER A 1 96 ? -17.718 33.101 -39.960 1.00 39.00 96 SER A O 1
ATOM 711 N N . THR A 1 97 ? -19.405 31.656 -39.582 1.00 30.84 97 THR A N 1
ATOM 712 C CA . THR A 1 97 ? -20.675 32.123 -40.232 1.00 30.84 97 THR A CA 1
ATOM 713 C C . THR A 1 97 ? -21.495 30.838 -40.519 1.00 30.84 97 THR A C 1
ATOM 715 O O . THR A 1 97 ? -20.897 29.777 -40.608 1.00 30.84 97 THR A O 1
ATOM 718 N N . ASP A 1 98 ? -22.811 30.724 -40.663 1.00 31.75 98 ASP A N 1
ATOM 719 C CA . ASP A 1 98 ? -23.968 31.601 -40.793 1.00 31.75 98 ASP A CA 1
ATOM 720 C C . ASP A 1 98 ? -25.226 30.694 -40.720 1.00 31.75 98 ASP A C 1
ATOM 722 O O . ASP A 1 98 ? -25.129 29.508 -41.025 1.00 31.75 98 ASP A O 1
ATOM 726 N N . THR A 1 99 ? -26.369 31.283 -40.357 1.00 34.25 99 THR A N 1
ATOM 727 C CA . THR A 1 99 ? -27.773 30.939 -40.679 1.00 34.25 99 THR A CA 1
ATOM 728 C C . THR A 1 99 ? -28.295 29.498 -40.551 1.00 34.25 99 THR A C 1
ATOM 730 O O . THR A 1 99 ? -27.830 28.540 -41.160 1.00 34.25 99 THR A O 1
ATOM 733 N N . GLY A 1 100 ? -29.357 29.373 -39.748 1.00 35.78 100 GLY A N 1
ATOM 734 C CA . GLY A 1 100 ? -29.949 28.100 -39.371 1.00 35.78 100 GLY A CA 1
ATOM 735 C C . GLY A 1 100 ? -31.019 27.541 -40.293 1.00 35.78 100 GLY A C 1
ATOM 736 O O . GLY A 1 100 ? -31.434 28.157 -41.260 1.00 35.78 100 GLY A O 1
ATOM 737 N N . GLU A 1 101 ? -31.516 26.379 -39.888 1.00 37.75 101 GLU A N 1
ATOM 738 C CA . GLU A 1 101 ? -32.862 25.907 -40.177 1.00 37.75 101 GLU A CA 1
ATOM 739 C C . GLU A 1 101 ? -33.206 24.825 -39.144 1.00 37.75 101 GLU A C 1
ATOM 741 O O . GLU A 1 101 ? -32.391 23.954 -38.838 1.00 37.75 101 GLU A O 1
ATOM 746 N N . ILE A 1 102 ? -34.395 24.918 -38.554 1.00 44.88 102 ILE A N 1
ATOM 747 C CA . ILE A 1 102 ? -34.946 23.912 -37.643 1.00 44.88 102 ILE A CA 1
ATOM 748 C C . ILE A 1 102 ? -35.688 22.888 -38.503 1.00 44.88 102 ILE A C 1
ATOM 750 O O . ILE A 1 102 ? -36.644 23.278 -39.176 1.00 44.88 102 ILE A O 1
ATOM 754 N N . PRO A 1 103 ? -35.389 21.583 -38.382 1.00 44.75 103 PRO A N 1
ATOM 755 C CA . PRO A 1 103 ? -36.408 20.580 -38.617 1.00 44.75 103 PRO A CA 1
ATOM 756 C C . PRO A 1 103 ? -36.691 19.782 -37.344 1.00 44.75 103 PRO A C 1
ATOM 758 O O . PRO A 1 103 ? -35.834 19.143 -36.736 1.00 44.75 103 PRO A O 1
ATOM 761 N N . VAL A 1 104 ? -37.966 19.822 -36.976 1.00 43.22 104 VAL A N 1
ATOM 762 C CA . VAL A 1 104 ? -38.638 18.909 -36.057 1.00 43.22 104 VAL A CA 1
ATOM 763 C C . VAL A 1 104 ? -38.522 17.479 -36.593 1.00 43.22 104 VAL A C 1
ATOM 765 O O . VAL A 1 104 ? -38.990 17.214 -37.698 1.00 43.22 104 VAL A O 1
ATOM 768 N N . VAL A 1 105 ? -37.990 16.543 -35.796 1.00 45.09 105 VAL A N 1
ATOM 769 C CA . VAL A 1 105 ? -38.235 15.103 -35.983 1.00 45.09 105 VAL A CA 1
ATOM 770 C C . VAL A 1 105 ? -38.500 14.419 -34.635 1.00 45.09 105 VAL A C 1
ATOM 772 O O . VAL A 1 105 ? -37.770 14.557 -33.660 1.00 45.09 105 VAL A O 1
ATOM 775 N N . THR A 1 106 ? -39.622 13.712 -34.640 1.00 45.16 106 THR A N 1
ATOM 776 C CA . THR A 1 106 ? -40.400 12.993 -33.622 1.00 45.16 106 THR A CA 1
ATOM 777 C C . THR A 1 106 ? -39.624 11.913 -32.832 1.00 45.16 106 THR A C 1
ATOM 779 O O . THR A 1 106 ? -38.710 11.299 -33.383 1.00 45.16 106 THR A O 1
ATOM 782 N N . PRO A 1 107 ? -40.011 11.585 -31.576 1.00 45.94 107 PRO A N 1
ATOM 783 C CA . PRO A 1 107 ? -39.363 10.535 -30.784 1.00 45.94 107 PRO A CA 1
ATOM 784 C C . PRO A 1 107 ? -39.699 9.128 -31.305 1.00 45.94 107 PRO A C 1
ATOM 786 O O . PRO A 1 107 ? -40.869 8.751 -31.390 1.00 45.94 107 PRO A O 1
ATOM 789 N N . ARG A 1 108 ? -38.675 8.314 -31.598 1.00 40.53 108 ARG A N 1
ATOM 790 C CA . ARG A 1 108 ? -38.834 6.898 -31.969 1.00 40.53 108 ARG A CA 1
ATOM 791 C C . ARG A 1 108 ? -38.236 5.968 -30.911 1.00 40.53 108 ARG A C 1
ATOM 793 O O . ARG A 1 108 ? -37.041 5.728 -30.865 1.00 40.53 108 ARG A O 1
ATOM 800 N N . ASN A 1 109 ? -39.143 5.482 -30.073 1.00 37.47 109 ASN A N 1
ATOM 801 C CA . ASN A 1 109 ? -39.340 4.096 -29.642 1.00 37.47 109 ASN A CA 1
ATOM 802 C C . ASN A 1 109 ? -38.126 3.147 -29.448 1.00 37.47 109 ASN A C 1
ATOM 804 O O . ASN A 1 109 ? -37.466 2.727 -30.391 1.00 37.47 109 ASN A O 1
ATOM 808 N N . GLN A 1 110 ? -37.965 2.771 -28.178 1.00 38.19 110 GLN A N 1
ATOM 809 C CA . GLN A 1 110 ? -37.466 1.538 -27.544 1.00 38.19 110 GLN A CA 1
ATOM 810 C C . GLN A 1 110 ? -36.955 0.344 -28.402 1.00 38.19 110 GLN A C 1
ATOM 812 O O . GLN A 1 110 ? -37.721 -0.253 -29.149 1.00 38.19 110 GLN A O 1
ATOM 817 N N . LYS A 1 111 ? -35.700 -0.057 -28.078 1.00 37.91 111 LYS A N 1
ATOM 818 C CA . LYS A 1 111 ? -35.066 -1.405 -27.895 1.00 37.91 111 LYS A CA 1
ATOM 819 C C . LYS A 1 111 ? -35.096 -2.460 -29.034 1.00 37.91 111 LYS A C 1
ATOM 821 O O . LYS A 1 111 ? -36.062 -2.518 -29.782 1.00 37.91 111 LYS A O 1
ATOM 826 N N . PRO A 1 112 ? -34.066 -3.341 -29.157 1.00 42.44 112 PRO A N 1
ATOM 827 C CA . PRO A 1 112 ? -33.720 -4.338 -28.127 1.00 42.44 112 PRO A CA 1
ATOM 828 C C . PRO A 1 112 ? -32.251 -4.379 -27.664 1.00 42.44 112 PRO A C 1
ATOM 830 O O . PRO A 1 112 ? -31.308 -4.048 -28.372 1.00 42.44 112 PRO A O 1
ATOM 833 N N . GLN A 1 113 ? -32.118 -4.832 -26.421 1.00 43.66 113 GLN A N 1
ATOM 834 C CA . GLN A 1 113 ? -30.912 -5.146 -25.660 1.00 43.66 113 GLN A CA 1
ATOM 835 C C . GLN A 1 113 ? -30.250 -6.430 -26.189 1.00 43.66 113 GLN A C 1
ATOM 837 O O . GLN A 1 113 ? -30.975 -7.397 -26.413 1.00 43.66 113 GLN A O 1
ATOM 842 N N . PRO A 1 114 ? -28.915 -6.498 -26.328 1.00 45.69 114 PRO A N 1
ATOM 843 C CA . PRO A 1 114 ? -28.219 -7.774 -26.445 1.00 45.69 114 PRO A CA 1
ATOM 844 C C . PRO A 1 114 ? -28.286 -8.512 -25.100 1.00 45.69 114 PRO A C 1
ATOM 846 O O . PRO A 1 114 ? -27.865 -7.977 -24.071 1.00 45.69 114 PRO A O 1
ATOM 849 N N . GLU A 1 115 ? -28.851 -9.717 -25.098 1.00 44.56 115 GLU A N 1
ATOM 850 C CA . GLU A 1 115 ? -28.760 -10.660 -23.979 1.00 44.56 115 GLU A CA 1
ATOM 851 C C . GLU A 1 115 ? -27.289 -10.994 -23.664 1.00 44.56 115 GLU A C 1
ATOM 853 O O . GLU A 1 115 ? -26.490 -11.175 -24.588 1.00 44.56 115 GLU A O 1
ATOM 858 N N . PRO A 1 116 ? -26.904 -11.119 -22.380 1.00 48.75 116 PRO A N 1
ATOM 859 C CA . PRO A 1 116 ? -25.630 -11.725 -22.020 1.00 48.75 116 PRO A CA 1
ATOM 860 C C . PRO A 1 116 ? -25.658 -13.231 -22.346 1.00 48.75 116 PRO A C 1
ATOM 862 O O . PRO A 1 116 ? -26.690 -13.880 -22.152 1.00 48.75 116 PRO A O 1
ATOM 865 N N . PRO A 1 117 ? -24.547 -13.825 -22.815 1.00 48.56 117 PRO A N 1
ATOM 866 C CA . PRO A 1 117 ? -24.505 -15.248 -23.118 1.00 48.56 117 PRO A CA 1
ATOM 867 C C . PRO A 1 117 ? -24.748 -16.082 -21.852 1.00 48.56 117 PRO A C 1
ATOM 869 O O . PRO A 1 117 ? -23.977 -16.051 -20.893 1.00 48.56 117 PRO A O 1
ATOM 872 N N . GLN A 1 118 ? -25.835 -16.852 -21.885 1.00 40.47 118 GLN A N 1
ATOM 873 C CA . GLN A 1 118 ? -26.121 -17.960 -20.979 1.00 40.47 118 GLN A CA 1
ATOM 874 C C . GLN A 1 118 ? -25.036 -19.030 -21.159 1.00 40.47 118 GLN A C 1
ATOM 876 O O . GLN A 1 118 ? -25.058 -19.802 -22.122 1.00 40.47 118 GLN A O 1
ATOM 881 N N . TYR A 1 119 ? -24.073 -19.088 -20.241 1.00 37.78 119 TYR A N 1
ATOM 882 C CA . TYR A 1 119 ? -23.159 -20.222 -20.164 1.00 37.78 119 TYR A CA 1
ATOM 883 C C . TYR A 1 119 ? -23.963 -21.461 -19.770 1.00 37.78 119 TYR A C 1
ATOM 885 O O . TYR A 1 119 ? -24.483 -21.564 -18.658 1.00 37.78 119 TYR A O 1
ATOM 893 N N . ARG A 1 120 ? -24.079 -22.404 -20.711 1.00 39.59 120 ARG A N 1
ATOM 894 C CA . ARG A 1 120 ? -24.598 -23.745 -20.444 1.00 39.59 120 ARG A CA 1
ATOM 895 C C . ARG A 1 120 ? -23.784 -24.382 -19.326 1.00 39.59 120 ARG A C 1
ATOM 897 O O . ARG A 1 120 ? -22.573 -24.552 -19.449 1.00 39.59 120 ARG A O 1
ATOM 904 N N . GLN A 1 121 ? -24.486 -24.802 -18.284 1.00 43.81 121 GLN A N 1
ATOM 905 C CA . GLN A 1 121 ? -23.994 -25.790 -17.340 1.00 43.81 121 GLN A CA 1
ATOM 906 C C . GLN A 1 121 ? -23.786 -27.116 -18.086 1.00 43.81 121 GLN A C 1
ATOM 908 O O . GLN A 1 121 ? -24.695 -27.604 -18.759 1.00 43.81 121 GLN A O 1
ATOM 913 N N . ALA A 1 122 ? -22.587 -27.685 -17.980 1.00 47.12 122 ALA A N 1
ATOM 914 C CA . ALA A 1 122 ? -22.333 -29.077 -18.331 1.00 47.12 122 ALA A CA 1
ATOM 915 C C . ALA A 1 122 ? -22.504 -29.946 -17.065 1.00 47.12 122 ALA A C 1
ATOM 917 O O . ALA A 1 122 ? -22.058 -29.530 -15.994 1.00 47.12 122 ALA A O 1
ATOM 918 N N . PRO A 1 123 ? -23.145 -31.125 -17.150 1.00 54.41 123 PRO A N 1
ATOM 919 C CA . PRO A 1 123 ? -23.315 -32.022 -16.006 1.00 54.41 123 PRO A CA 1
ATOM 920 C C . PRO A 1 123 ? -22.004 -32.753 -15.642 1.00 54.41 123 PRO A C 1
ATOM 922 O O . PRO A 1 123 ? -21.232 -33.084 -16.545 1.00 54.41 123 PRO A O 1
ATOM 925 N N . PRO A 1 124 ? -21.753 -33.076 -14.356 1.00 49.41 124 PRO A N 1
ATOM 926 C CA . PRO A 1 124 ? -20.621 -33.901 -13.946 1.00 49.41 124 PRO A CA 1
ATOM 927 C C . PRO A 1 124 ? -21.034 -35.371 -13.772 1.00 49.41 124 PRO A C 1
ATOM 929 O O . PRO A 1 124 ? -21.963 -35.660 -13.029 1.00 49.41 124 PRO A O 1
ATOM 932 N N . THR A 1 125 ? -20.324 -36.299 -14.422 1.00 40.34 125 THR A N 1
ATOM 933 C CA . THR A 1 125 ? -20.265 -37.754 -14.113 1.00 40.34 125 THR A CA 1
ATOM 934 C C . THR A 1 125 ? -19.259 -38.383 -15.094 1.00 40.34 125 THR A C 1
ATOM 936 O O . THR A 1 125 ? -19.297 -38.001 -16.257 1.00 40.34 125 THR A O 1
ATOM 939 N N . LEU A 1 126 ? -18.326 -39.304 -14.822 1.00 39.94 126 LEU A N 1
ATOM 940 C CA . LEU A 1 126 ? -17.856 -40.191 -13.733 1.00 39.94 126 LEU A CA 1
ATOM 941 C C . LEU A 1 126 ? -16.320 -40.335 -13.981 1.00 39.94 126 LEU A C 1
ATOM 943 O O . LEU A 1 126 ? -15.875 -40.073 -15.092 1.00 39.94 126 LEU A O 1
ATOM 947 N N . GLN A 1 127 ? -15.415 -40.673 -13.061 1.00 37.00 127 GLN A N 1
ATOM 948 C CA . GLN A 1 127 ? -15.283 -41.950 -12.359 1.00 37.00 127 GLN A CA 1
ATOM 949 C C . GLN A 1 127 ? -14.204 -41.810 -11.265 1.00 37.00 127 GLN A C 1
ATOM 951 O O . GLN A 1 127 ? -13.081 -41.389 -11.539 1.00 37.00 127 GLN A O 1
ATOM 956 N N . GLN A 1 128 ? -14.538 -42.236 -10.048 1.00 42.97 128 GLN A N 1
ATOM 957 C CA . GLN A 1 128 ? -13.579 -42.732 -9.058 1.00 42.97 128 GLN A CA 1
ATOM 958 C C . GLN A 1 128 ? -13.084 -44.128 -9.464 1.00 42.97 128 GLN A C 1
ATOM 960 O O . GLN A 1 128 ? -13.861 -44.908 -10.021 1.00 42.97 128 GLN A O 1
ATOM 965 N N . PRO A 1 129 ? -11.860 -44.498 -9.068 1.00 40.50 129 PRO A N 1
ATOM 966 C CA . PRO A 1 129 ? -11.568 -45.865 -8.653 1.00 40.50 129 PRO A CA 1
ATOM 967 C C . PRO A 1 129 ? -11.375 -45.917 -7.130 1.00 40.50 129 PRO A C 1
ATOM 969 O O . PRO A 1 129 ? -10.452 -45.310 -6.589 1.00 40.50 129 PRO A O 1
ATOM 972 N N . ASP A 1 130 ? -12.275 -46.640 -6.464 1.00 36.59 130 ASP A N 1
ATOM 973 C CA . ASP A 1 130 ? -12.161 -47.101 -5.072 1.00 36.59 130 ASP A CA 1
ATOM 974 C C . ASP A 1 130 ? -11.223 -48.345 -4.996 1.00 36.59 130 ASP A C 1
ATOM 976 O O . ASP A 1 130 ? -10.905 -48.939 -6.034 1.00 36.59 130 ASP A O 1
ATOM 980 N N . PRO A 1 131 ? -10.753 -48.751 -3.799 1.00 52.28 131 PRO A N 1
ATOM 981 C CA . PRO A 1 131 ? -9.678 -49.706 -3.567 1.00 52.28 131 PRO A CA 1
ATOM 982 C C . PRO A 1 131 ? -10.188 -51.145 -3.404 1.00 52.28 131 PRO A C 1
ATOM 984 O O . PRO A 1 131 ? -11.337 -51.364 -3.040 1.00 52.28 131 PRO A O 1
ATOM 987 N N . GLN A 1 132 ? -9.291 -52.126 -3.570 1.00 35.25 132 GLN A N 1
ATOM 988 C CA . GLN A 1 132 ? -8.980 -53.187 -2.589 1.00 35.25 132 GLN A CA 1
ATOM 989 C C . GLN A 1 132 ? -8.273 -54.412 -3.218 1.00 35.25 132 GLN A C 1
ATOM 991 O O . GLN A 1 132 ? -8.474 -54.743 -4.380 1.00 35.25 132 GLN A O 1
ATOM 996 N N . GLN A 1 133 ? -7.574 -55.133 -2.324 1.00 36.34 133 GLN A N 1
ATOM 997 C CA . GLN A 1 133 ? -7.101 -56.534 -2.365 1.00 36.34 133 GLN A CA 1
ATOM 998 C C . GLN A 1 133 ? -5.734 -56.756 -3.045 1.00 36.34 133 GLN A C 1
ATOM 1000 O O . GLN A 1 133 ? -5.553 -56.440 -4.208 1.00 36.34 133 GLN A O 1
ATOM 1005 N N . GLY A 1 134 ? -4.682 -57.280 -2.408 1.00 31.98 134 GLY A N 1
ATOM 1006 C CA . GLY A 1 134 ? -4.538 -57.995 -1.140 1.00 31.98 134 GLY A CA 1
ATOM 1007 C C . GLY A 1 134 ? -3.966 -59.389 -1.402 1.00 31.98 134 GLY A C 1
ATOM 1008 O O . GLY A 1 134 ? -4.718 -60.228 -1.860 1.00 31.98 134 GLY A O 1
ATOM 1009 N N . TYR A 1 135 ? -2.688 -59.640 -1.081 1.00 33.38 135 TYR A N 1
ATOM 1010 C CA . TYR A 1 135 ? -2.144 -60.974 -0.770 1.00 33.38 135 TYR A CA 1
ATOM 1011 C C . TYR A 1 135 ? -0.938 -60.820 0.162 1.00 33.38 135 TYR A C 1
ATOM 1013 O O . TYR A 1 135 ? 0.020 -60.118 -0.157 1.00 33.38 135 TYR A O 1
ATOM 1021 N N . GLY A 1 136 ? -1.006 -61.473 1.321 1.00 32.59 136 GLY A N 1
ATOM 1022 C CA . GLY A 1 136 ? 0.110 -61.660 2.241 1.00 32.59 136 GLY A CA 1
ATOM 1023 C C . GLY A 1 136 ? 0.524 -63.128 2.297 1.00 32.59 136 GLY A C 1
ATOM 1024 O O . GLY A 1 136 ? -0.328 -63.994 2.167 1.00 32.59 136 GLY A O 1
ATOM 1025 N N . TYR A 1 137 ? 1.818 -63.362 2.516 1.00 34.31 137 TYR A N 1
ATOM 1026 C CA . TYR A 1 137 ? 2.512 -64.535 3.083 1.00 34.31 137 TYR A CA 1
ATOM 1027 C C . TYR A 1 137 ? 3.950 -64.024 3.352 1.00 34.31 137 TYR A C 1
ATOM 1029 O O . TYR A 1 137 ? 4.486 -63.334 2.494 1.00 34.31 137 TYR A O 1
ATOM 1037 N N . GLY A 1 138 ? 4.680 -64.229 4.449 1.00 35.59 138 GLY A N 1
ATOM 1038 C CA . GLY A 1 138 ? 4.516 -64.917 5.728 1.00 35.59 138 GLY A CA 1
ATOM 1039 C C . GLY A 1 138 ? 5.877 -64.891 6.474 1.00 35.59 138 GLY A C 1
ATOM 1040 O O . GLY A 1 138 ? 6.911 -64.826 5.822 1.00 35.59 138 GLY A O 1
ATOM 1041 N N . ALA A 1 139 ? 5.826 -64.929 7.817 1.00 32.12 139 ALA A N 1
ATOM 1042 C CA . ALA A 1 139 ? 6.833 -65.339 8.830 1.00 32.12 139 ALA A CA 1
ATOM 1043 C C . ALA A 1 139 ? 8.277 -64.754 8.803 1.00 32.12 139 ALA A C 1
ATOM 1045 O O . ALA A 1 139 ? 9.023 -64.926 7.852 1.00 32.12 139 ALA A O 1
ATOM 1046 N N . GLN A 1 140 ? 8.703 -63.967 9.805 1.00 31.88 140 GLN A N 1
ATOM 1047 C CA . GLN A 1 140 ? 9.200 -64.319 11.164 1.00 31.88 140 GLN A CA 1
ATOM 1048 C C . GLN A 1 140 ? 10.593 -64.980 11.239 1.00 31.88 140 GLN A C 1
ATOM 1050 O O . GLN A 1 140 ? 10.758 -66.114 10.809 1.00 31.88 140 GLN A O 1
ATOM 1055 N N . GLN A 1 141 ? 11.517 -64.273 11.913 1.00 33.62 141 GLN A N 1
ATOM 1056 C CA . GLN A 1 141 ? 12.636 -64.685 12.799 1.00 33.62 141 GLN A CA 1
ATOM 1057 C C . GLN A 1 141 ? 13.733 -63.608 12.648 1.00 33.62 141 GLN A C 1
ATOM 1059 O O . GLN A 1 141 ? 14.181 -63.345 11.545 1.00 33.62 141 GLN A O 1
ATOM 1064 N N . GLY A 1 142 ? 14.190 -62.848 13.640 1.00 28.92 142 GLY A N 1
ATOM 1065 C CA . GLY A 1 142 ? 14.151 -62.990 15.085 1.00 28.92 142 GLY A CA 1
ATOM 1066 C C . GLY A 1 142 ? 15.586 -62.897 15.588 1.00 28.92 142 GLY A C 1
ATOM 1067 O O . GLY A 1 142 ? 16.226 -63.925 15.614 1.00 28.92 142 GLY A O 1
ATOM 1068 N N . TYR A 1 143 ? 16.075 -61.715 15.983 1.00 34.94 143 TYR A N 1
ATOM 1069 C CA . TYR A 1 143 ? 17.204 -61.564 16.914 1.00 34.94 143 TYR A CA 1
ATOM 1070 C C . TYR A 1 143 ? 17.106 -60.215 17.632 1.00 34.94 143 TYR A C 1
ATOM 1072 O O . TYR A 1 143 ? 17.107 -59.152 17.013 1.00 34.94 143 TYR A O 1
ATOM 1080 N N . GLN A 1 144 ? 17.007 -60.285 18.958 1.00 33.72 144 GLN A N 1
ATOM 1081 C CA . GLN A 1 144 ? 17.316 -59.183 19.853 1.00 33.72 144 GLN A CA 1
ATOM 1082 C C . GLN A 1 144 ? 18.828 -59.084 20.047 1.00 33.72 144 GLN A C 1
ATOM 1084 O O . GLN A 1 144 ? 19.490 -60.104 20.219 1.00 33.72 144 GLN A O 1
ATOM 1089 N N . ALA A 1 145 ? 19.334 -57.858 20.145 1.00 32.59 145 ALA A N 1
ATOM 1090 C CA . ALA A 1 145 ? 20.491 -57.548 20.976 1.00 32.59 145 ALA A CA 1
ATOM 1091 C C . ALA A 1 145 ? 20.407 -56.083 21.425 1.00 32.59 145 ALA A C 1
ATOM 1093 O O . A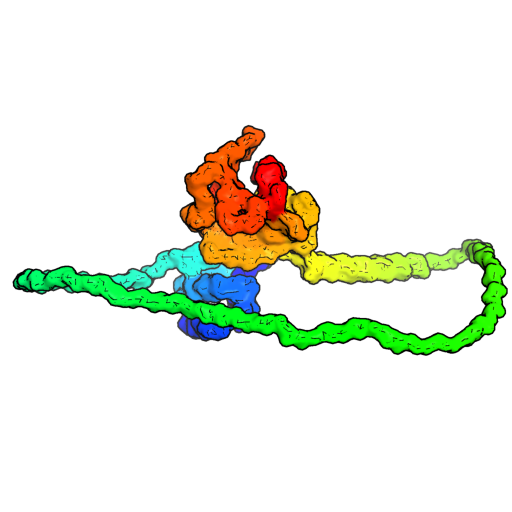LA A 1 145 ? 20.802 -55.149 20.734 1.00 32.59 145 ALA A O 1
ATOM 1094 N N . GLN A 1 146 ? 19.829 -55.914 22.609 1.00 28.81 146 GLN A N 1
ATOM 1095 C CA . GLN A 1 146 ? 20.098 -54.821 23.530 1.00 28.81 146 GLN A CA 1
ATOM 1096 C C . GLN A 1 146 ? 21.597 -54.836 23.882 1.00 28.81 146 GLN A C 1
ATOM 1098 O O . GLN A 1 146 ? 22.118 -55.916 24.136 1.00 28.81 146 GLN A O 1
ATOM 1103 N N . TYR A 1 147 ? 22.276 -53.682 23.871 1.00 31.70 147 TYR A N 1
ATOM 1104 C CA . TYR A 1 147 ? 23.081 -53.146 24.987 1.00 31.70 147 TYR A CA 1
ATOM 1105 C C . TYR A 1 147 ? 24.085 -52.047 24.566 1.00 31.70 147 TYR A C 1
ATOM 1107 O O . TYR A 1 147 ? 24.944 -52.240 23.717 1.00 31.70 147 TYR A O 1
ATOM 1115 N N . GLN A 1 148 ? 23.948 -50.921 25.280 1.00 34.19 148 GLN A N 1
ATOM 1116 C CA . GLN A 1 148 ? 24.979 -50.061 25.886 1.00 34.19 148 GLN A CA 1
ATOM 1117 C C . GLN A 1 148 ? 25.993 -49.278 25.032 1.00 34.19 148 GLN A C 1
ATOM 1119 O O . GLN A 1 148 ? 26.894 -49.812 24.399 1.00 34.19 148 GLN A O 1
ATOM 1124 N N . GLN A 1 149 ? 25.917 -47.952 25.212 1.00 44.09 149 GLN A N 1
ATOM 1125 C CA . GLN A 1 149 ? 27.065 -47.043 25.185 1.00 44.09 149 GLN A CA 1
ATOM 1126 C C . GLN A 1 149 ? 28.183 -47.535 26.115 1.00 44.09 149 GLN A C 1
ATOM 1128 O O . GLN A 1 149 ? 27.909 -47.920 27.254 1.00 44.09 149 GLN A O 1
ATOM 1133 N N . PRO A 1 150 ? 29.439 -47.361 25.688 1.00 38.22 150 PRO A N 1
ATOM 1134 C CA . PRO A 1 150 ? 30.467 -46.874 26.605 1.00 38.22 150 PRO A CA 1
ATOM 1135 C C . PRO A 1 150 ? 30.999 -45.500 26.179 1.00 38.22 150 PRO A C 1
ATOM 1137 O O . PRO A 1 150 ? 31.421 -45.290 25.042 1.00 38.22 150 PRO A O 1
ATOM 1140 N N . GLN A 1 151 ? 30.994 -44.564 27.130 1.00 51.59 151 GLN A N 1
ATOM 1141 C CA . GLN A 1 151 ? 31.842 -43.380 27.090 1.00 51.59 151 GLN A CA 1
ATOM 1142 C C . GLN A 1 151 ? 33.306 -43.802 27.206 1.00 51.59 151 GLN A C 1
ATOM 1144 O O . GLN A 1 151 ? 33.670 -44.420 28.200 1.00 51.59 151 GLN A O 1
ATOM 1149 N N . GLU A 1 152 ? 34.156 -43.342 26.292 1.00 44.38 152 GLU A N 1
ATOM 1150 C CA . GLU A 1 152 ? 35.575 -43.141 26.585 1.00 44.38 152 GLU A CA 1
ATOM 1151 C C . GLU A 1 152 ? 36.048 -41.821 25.967 1.00 44.38 152 GLU A C 1
ATOM 1153 O O . GLU A 1 152 ? 36.211 -41.681 24.757 1.00 44.38 152 GLU A O 1
ATOM 1158 N N . GLN A 1 153 ? 36.270 -40.827 26.829 1.00 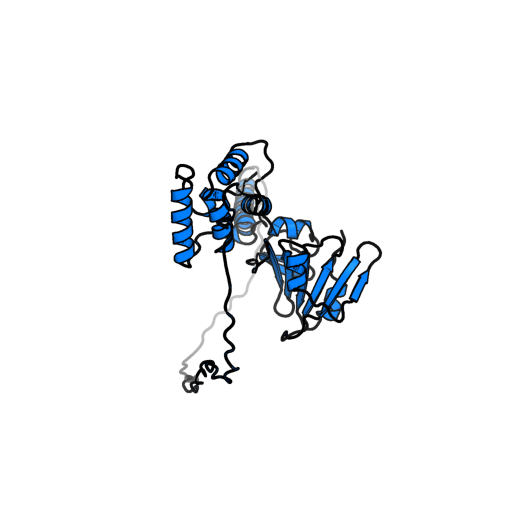53.62 153 GLN A N 1
ATOM 1159 C CA . GLN A 1 153 ? 37.196 -39.739 26.536 1.00 53.62 153 GLN A CA 1
ATOM 1160 C C . GLN A 1 153 ? 38.621 -40.211 26.853 1.00 53.62 153 GLN A C 1
ATOM 1162 O O . GLN A 1 153 ? 38.862 -40.628 27.990 1.00 53.62 153 GLN A O 1
ATOM 1167 N N . PRO A 1 154 ? 39.608 -40.031 25.960 1.00 44.50 154 PRO A N 1
ATOM 1168 C CA . PRO A 1 154 ? 41.005 -40.050 26.352 1.00 44.50 154 PRO A CA 1
ATOM 1169 C C . PRO A 1 154 ? 41.573 -38.633 26.527 1.00 44.50 154 PRO A C 1
ATOM 1171 O O . PRO A 1 154 ? 41.244 -37.675 25.827 1.00 44.50 154 PRO A O 1
ATOM 1174 N N . LYS A 1 155 ? 42.439 -38.528 27.536 1.00 42.97 155 LYS A N 1
ATOM 1175 C CA . LYS A 1 155 ? 43.030 -37.319 28.120 1.00 42.97 155 LYS A CA 1
ATOM 1176 C C . LYS A 1 155 ? 44.038 -36.593 27.205 1.00 42.97 155 LYS A C 1
ATOM 1178 O O . LYS A 1 155 ? 44.812 -37.202 26.478 1.00 42.97 155 LYS A O 1
ATOM 1183 N N . LYS A 1 156 ? 44.072 -35.264 27.387 1.00 46.31 156 LYS A N 1
ATOM 1184 C CA . LYS A 1 156 ? 45.008 -34.216 26.909 1.00 46.31 156 LYS A CA 1
ATOM 1185 C C . LYS A 1 156 ? 46.434 -34.643 26.495 1.00 46.31 156 LYS A C 1
ATOM 1187 O O . LYS A 1 156 ? 47.201 -35.098 27.340 1.00 46.31 156 LYS A O 1
ATOM 1192 N N . LYS A 1 157 ? 46.871 -34.153 25.322 1.00 37.75 157 LYS A N 1
ATOM 1193 C CA . LYS A 1 157 ? 48.078 -33.305 25.146 1.00 37.75 157 LYS A CA 1
ATOM 1194 C C . LYS A 1 157 ? 48.005 -32.493 23.835 1.00 37.75 157 LYS A C 1
ATOM 1196 O O . LYS A 1 157 ? 47.208 -32.782 22.957 1.00 37.75 157 LYS A O 1
ATOM 1201 N N . LYS A 1 158 ? 48.767 -31.397 23.817 1.00 46.78 158 LYS A N 1
ATOM 1202 C CA . LYS A 1 158 ? 48.660 -30.166 23.008 1.00 46.78 158 LYS A CA 1
ATOM 1203 C C . LYS A 1 158 ? 48.608 -30.376 21.482 1.00 46.78 158 LYS A C 1
ATOM 1205 O O . LYS A 1 158 ? 49.448 -31.076 20.936 1.00 46.78 158 LYS A O 1
ATOM 1210 N N . GLY A 1 159 ? 47.697 -29.659 20.818 1.00 36.09 159 GLY A N 1
ATOM 1211 C CA . GLY A 1 159 ? 47.599 -29.570 19.356 1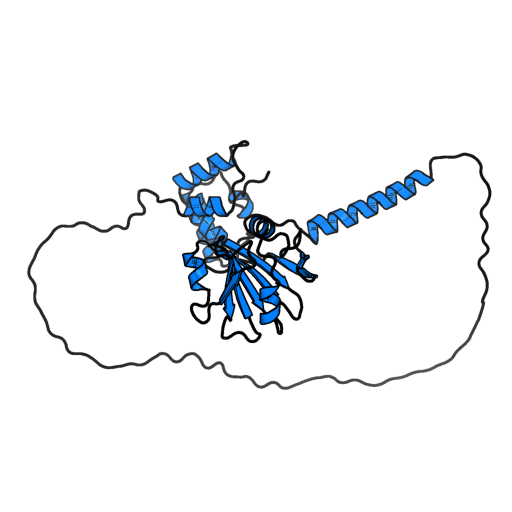.00 36.09 159 GLY A CA 1
ATOM 1212 C C . GLY A 1 159 ? 46.397 -28.726 18.928 1.00 36.09 159 GLY A C 1
ATOM 1213 O O . GLY A 1 159 ? 45.405 -29.250 18.433 1.00 36.09 159 GLY A O 1
ATOM 1214 N N . GLY A 1 160 ? 46.442 -27.420 19.201 1.00 48.53 160 GLY A N 1
ATOM 1215 C CA . GLY A 1 160 ? 45.432 -26.482 18.719 1.00 48.53 160 GLY A CA 1
ATOM 1216 C C . GLY A 1 160 ? 45.540 -26.318 17.206 1.00 48.53 160 GLY A C 1
ATOM 1217 O O . GLY A 1 160 ? 46.445 -25.634 16.754 1.00 48.53 160 GLY A O 1
ATOM 1218 N N . LEU A 1 161 ? 44.636 -26.953 16.451 1.00 47.78 161 LEU A N 1
ATOM 1219 C CA . LEU A 1 161 ? 44.208 -26.494 15.117 1.00 47.78 161 LEU A CA 1
ATOM 1220 C C . LEU A 1 161 ? 42.963 -27.221 14.557 1.00 47.78 161 LEU A C 1
ATOM 1222 O O . LEU A 1 161 ? 42.421 -26.782 13.552 1.00 47.78 161 LEU A O 1
ATOM 1226 N N . ILE A 1 162 ? 42.469 -28.308 15.170 1.00 44.00 162 ILE A N 1
ATOM 1227 C CA . ILE A 1 162 ? 41.337 -29.080 14.597 1.00 44.00 162 ILE A CA 1
ATOM 1228 C C . ILE A 1 162 ? 39.961 -28.596 15.100 1.00 44.00 162 ILE A C 1
ATOM 1230 O O . ILE A 1 162 ? 38.961 -28.727 14.399 1.00 44.00 162 ILE A O 1
ATOM 1234 N N . ALA A 1 163 ? 39.896 -27.924 16.255 1.00 45.12 163 ALA A N 1
ATOM 1235 C CA . ALA A 1 163 ? 38.647 -27.332 16.755 1.00 45.12 163 ALA A CA 1
ATOM 1236 C C . ALA A 1 163 ? 38.208 -26.066 15.985 1.00 45.12 163 ALA A C 1
ATOM 1238 O O . ALA A 1 163 ? 37.039 -25.694 16.038 1.00 45.12 163 ALA A O 1
ATOM 1239 N N . ALA A 1 164 ? 39.117 -25.418 15.247 1.00 47.56 164 ALA A N 1
ATOM 1240 C CA . ALA A 1 164 ? 38.799 -24.228 14.457 1.00 47.56 164 ALA A CA 1
ATOM 1241 C C . ALA A 1 164 ? 38.089 -24.571 13.134 1.00 47.56 164 ALA A C 1
ATOM 1243 O O . ALA A 1 164 ? 37.232 -23.817 12.688 1.00 47.56 164 ALA A O 1
ATOM 1244 N N . ILE A 1 165 ? 38.385 -25.728 12.528 1.00 51.81 165 ILE A N 1
ATOM 1245 C CA . ILE A 1 165 ? 37.846 -26.094 11.209 1.00 51.81 165 ILE A CA 1
ATOM 1246 C C . ILE A 1 165 ? 36.362 -26.465 11.303 1.00 51.81 165 ILE A C 1
ATOM 1248 O O . ILE A 1 165 ? 35.577 -25.960 10.511 1.00 51.81 165 ILE A O 1
ATOM 1252 N N . LEU A 1 166 ? 35.948 -27.239 12.316 1.00 45.84 166 LEU A N 1
ATOM 1253 C CA . LEU A 1 166 ? 34.533 -27.603 12.498 1.00 45.84 166 LEU A CA 1
ATOM 1254 C C . LEU A 1 166 ? 33.637 -26.389 12.799 1.00 45.84 166 LEU A C 1
ATOM 1256 O O . LEU A 1 166 ? 32.508 -26.323 12.310 1.00 45.84 166 LEU A O 1
ATOM 1260 N N . LEU A 1 167 ? 34.160 -25.402 13.531 1.00 49.47 167 LEU A N 1
ATOM 1261 C CA . LEU A 1 167 ? 33.459 -24.156 13.852 1.00 49.47 167 LEU A CA 1
ATOM 1262 C C . LEU A 1 167 ? 33.358 -23.232 12.622 1.00 49.47 167 LEU A C 1
ATOM 1264 O O . LEU A 1 167 ? 32.309 -22.632 12.400 1.00 49.47 167 LEU A O 1
ATOM 1268 N N . VAL A 1 168 ? 34.385 -23.198 11.763 1.00 53.69 168 VAL A N 1
ATOM 1269 C CA . VAL A 1 168 ? 34.351 -22.480 10.474 1.00 53.69 168 VAL A CA 1
ATOM 1270 C C . VAL A 1 168 ? 33.399 -23.147 9.471 1.00 53.69 168 VAL A C 1
ATOM 1272 O O . VAL A 1 168 ? 32.664 -22.436 8.793 1.00 53.69 168 VAL A O 1
ATOM 1275 N N . THR A 1 169 ? 33.308 -24.482 9.406 1.00 50.03 169 THR A N 1
ATOM 1276 C CA . THR A 1 169 ? 32.309 -25.159 8.547 1.00 50.03 169 THR A CA 1
ATOM 1277 C C . THR A 1 169 ? 30.870 -24.984 9.032 1.00 50.03 169 THR A C 1
ATOM 1279 O O . THR A 1 169 ? 29.980 -24.812 8.202 1.00 50.03 169 THR A O 1
ATOM 1282 N N . LEU A 1 170 ? 30.614 -24.964 10.346 1.00 50.84 170 LEU A N 1
ATOM 1283 C CA . LEU A 1 170 ? 29.278 -24.658 10.880 1.00 50.84 170 LEU A CA 1
ATOM 1284 C C . LEU A 1 170 ? 28.886 -23.191 10.637 1.00 50.84 170 LEU A C 1
ATOM 1286 O O . LEU A 1 170 ? 27.738 -22.917 10.291 1.00 50.84 170 LEU A O 1
ATOM 1290 N N . LEU A 1 171 ? 29.838 -22.255 10.731 1.00 52.03 171 LEU A N 1
ATOM 1291 C CA . LEU A 1 171 ? 29.620 -20.849 10.372 1.00 52.03 171 LEU A CA 1
ATOM 1292 C C . LEU A 1 171 ? 29.413 -20.654 8.859 1.00 52.03 171 LEU A C 1
ATOM 1294 O O . LEU A 1 171 ? 28.557 -19.865 8.462 1.00 52.03 171 LEU A O 1
ATOM 1298 N N . ALA A 1 172 ? 30.119 -21.403 8.007 1.00 52.78 172 ALA A N 1
ATOM 1299 C CA . ALA A 1 172 ? 29.956 -21.340 6.552 1.00 52.78 172 ALA A CA 1
ATOM 1300 C C . ALA A 1 172 ? 28.613 -21.931 6.075 1.00 52.78 172 ALA A C 1
ATOM 1302 O O . ALA A 1 172 ? 27.965 -21.361 5.196 1.00 52.78 172 ALA A O 1
ATOM 1303 N N . LEU A 1 173 ? 28.143 -23.024 6.689 1.00 50.00 173 LEU A N 1
ATOM 1304 C CA . LEU A 1 173 ? 26.825 -23.606 6.397 1.00 50.00 173 LEU A CA 1
ATOM 1305 C C . LEU A 1 173 ? 25.673 -22.759 6.970 1.00 50.00 173 LEU A C 1
ATOM 1307 O O . LEU A 1 173 ? 24.638 -22.616 6.318 1.00 50.00 173 LEU A O 1
ATOM 1311 N N . GLY A 1 174 ? 25.862 -22.126 8.134 1.00 50.03 174 GLY A N 1
ATOM 1312 C CA . GLY A 1 174 ? 24.916 -21.139 8.669 1.00 50.03 174 GLY A CA 1
ATOM 1313 C C . GLY A 1 174 ? 24.813 -19.875 7.802 1.00 50.03 174 GLY A C 1
ATOM 1314 O O . GLY A 1 174 ? 23.717 -19.350 7.593 1.00 50.03 174 GLY A O 1
ATOM 1315 N N . GLY A 1 175 ? 25.931 -19.415 7.232 1.00 51.03 175 GLY A N 1
ATOM 1316 C CA . GLY A 1 175 ? 25.979 -18.255 6.335 1.00 51.03 175 GLY A CA 1
ATOM 1317 C C . GLY A 1 175 ? 25.238 -18.476 5.012 1.00 51.03 175 GLY A C 1
ATOM 1318 O O . GLY A 1 175 ? 24.491 -17.608 4.568 1.00 51.03 175 GLY A O 1
ATOM 1319 N N . ALA A 1 176 ? 25.371 -19.660 4.408 1.00 53.00 176 ALA A N 1
ATOM 1320 C CA . ALA A 1 176 ? 24.652 -19.986 3.175 1.00 53.00 176 ALA A CA 1
ATOM 1321 C C . ALA A 1 176 ? 23.131 -20.100 3.398 1.00 53.00 176 ALA A C 1
ATOM 1323 O O . ALA A 1 176 ? 22.350 -19.550 2.621 1.00 53.00 176 ALA A O 1
ATOM 1324 N N . GLY A 1 177 ? 22.698 -20.753 4.484 1.00 56.25 177 GLY A N 1
ATOM 1325 C CA . GLY A 1 177 ? 21.274 -20.890 4.814 1.00 56.25 177 GLY A CA 1
ATOM 1326 C C . GLY A 1 177 ? 20.595 -19.551 5.124 1.00 56.25 177 GLY A C 1
ATOM 1327 O O . GLY A 1 177 ? 19.490 -19.286 4.648 1.00 56.25 177 GLY A O 1
ATOM 1328 N N . THR A 1 178 ? 21.276 -18.676 5.868 1.00 58.12 178 THR A N 1
ATOM 1329 C CA . THR A 1 178 ? 20.782 -17.322 6.170 1.00 58.12 178 THR A CA 1
ATOM 1330 C C . THR A 1 178 ? 20.721 -16.447 4.919 1.00 58.12 178 THR A C 1
ATOM 1332 O O . THR A 1 178 ? 19.696 -15.810 4.688 1.00 58.12 178 THR A O 1
ATOM 1335 N N . ALA A 1 179 ? 21.740 -16.470 4.054 1.00 61.06 179 ALA A N 1
ATOM 1336 C CA . ALA A 1 179 ? 21.712 -15.730 2.793 1.00 61.06 179 ALA A CA 1
ATOM 1337 C C . ALA A 1 179 ? 20.553 -16.176 1.881 1.00 61.06 179 ALA A C 1
ATOM 1339 O O . ALA A 1 179 ? 19.816 -15.331 1.378 1.00 61.06 179 ALA A O 1
ATOM 1340 N N . VAL A 1 180 ? 20.323 -17.485 1.720 1.00 62.25 180 VAL A N 1
ATOM 1341 C CA . VAL A 1 180 ? 19.193 -18.004 0.923 1.00 62.25 180 VAL A CA 1
ATOM 1342 C C . VAL A 1 180 ? 17.849 -17.583 1.525 1.00 62.25 180 VAL A C 1
ATOM 1344 O O . VAL A 1 180 ? 16.965 -17.122 0.801 1.00 62.25 180 VAL A O 1
ATOM 1347 N N . TYR A 1 181 ? 17.693 -17.668 2.847 1.00 63.50 181 TYR A N 1
ATOM 1348 C CA . TYR A 1 181 ? 16.463 -17.240 3.512 1.00 63.50 181 TYR A CA 1
ATOM 1349 C C . TYR A 1 181 ? 16.186 -15.740 3.320 1.00 63.50 181 TYR A C 1
ATOM 1351 O O . TYR A 1 181 ? 15.077 -15.361 2.946 1.00 63.50 181 TYR A O 1
ATOM 1359 N N . PHE A 1 182 ? 17.191 -14.881 3.514 1.00 63.16 182 PHE A N 1
ATOM 1360 C CA . PHE A 1 182 ? 17.029 -13.425 3.440 1.00 63.16 182 PHE A CA 1
ATOM 1361 C C . PHE A 1 182 ? 16.964 -12.859 2.014 1.00 63.16 182 PHE A C 1
ATOM 1363 O O . PHE A 1 182 ? 16.325 -11.824 1.813 1.00 63.16 182 PHE A O 1
ATOM 1370 N N . PHE A 1 183 ? 17.608 -13.493 1.029 1.00 61.22 183 PHE A N 1
ATOM 1371 C CA . PHE A 1 183 ? 17.618 -12.994 -0.352 1.00 61.22 183 PHE A CA 1
ATOM 1372 C C . PHE A 1 183 ? 16.581 -13.655 -1.258 1.00 61.22 183 PHE A C 1
ATOM 1374 O O . PHE A 1 183 ? 16.077 -12.992 -2.161 1.00 61.22 183 PHE A O 1
ATOM 1381 N N . VAL A 1 184 ? 16.252 -14.930 -1.034 1.00 64.50 184 VAL A N 1
ATOM 1382 C CA . VAL A 1 184 ? 15.347 -15.682 -1.919 1.00 64.50 184 VAL A CA 1
ATOM 1383 C C . VAL A 1 184 ? 13.970 -15.850 -1.288 1.00 64.50 184 VAL A C 1
ATOM 1385 O O . VAL A 1 184 ? 12.964 -15.608 -1.947 1.00 64.50 184 VAL A O 1
ATOM 1388 N N . LEU A 1 185 ? 13.906 -16.232 -0.010 1.00 76.06 185 LEU A N 1
ATOM 1389 C CA . LEU A 1 185 ? 12.629 -16.553 0.635 1.00 76.06 185 LEU A CA 1
ATOM 1390 C C . LEU A 1 185 ? 11.944 -15.333 1.257 1.00 76.06 185 LEU A C 1
ATOM 1392 O O . LEU A 1 185 ? 10.720 -15.277 1.253 1.00 76.06 185 LEU A O 1
ATOM 1396 N N . SER A 1 186 ? 12.706 -14.360 1.762 1.00 82.06 186 SER A N 1
ATOM 1397 C CA . SER A 1 186 ? 12.184 -13.148 2.412 1.00 82.06 186 SER A CA 1
ATOM 1398 C C . SER A 1 186 ? 12.810 -11.872 1.834 1.00 82.06 186 SER A C 1
ATOM 1400 O O . SER A 1 186 ? 13.585 -11.205 2.528 1.00 82.06 186 SER A O 1
ATOM 1402 N N . PRO A 1 187 ? 12.543 -11.539 0.556 1.00 83.75 187 PRO A N 1
ATOM 1403 C CA . PRO A 1 187 ? 13.138 -10.372 -0.086 1.00 83.75 187 PRO A CA 1
ATOM 1404 C C . PRO A 1 187 ? 12.737 -9.063 0.607 1.00 83.75 187 PRO A C 1
ATOM 1406 O O . PRO A 1 187 ? 11.738 -8.986 1.322 1.00 83.75 187 PRO A O 1
ATOM 1409 N N . GLU A 1 188 ? 13.526 -8.012 0.391 1.00 88.88 188 GLU A N 1
ATOM 1410 C CA . GLU A 1 188 ? 13.188 -6.669 0.877 1.00 88.88 188 GLU A CA 1
ATOM 1411 C C . GLU A 1 188 ? 11.970 -6.110 0.156 1.00 88.88 188 GLU A C 1
ATOM 1413 O O . GLU A 1 188 ? 11.711 -6.414 -1.016 1.00 88.88 188 GLU A O 1
ATOM 1418 N N . TRP A 1 189 ? 11.238 -5.256 0.860 1.00 91.31 189 TRP A N 1
ATOM 1419 C CA . TRP A 1 189 ? 10.280 -4.374 0.219 1.00 91.31 189 TRP A CA 1
ATOM 1420 C C . TRP A 1 189 ? 11.027 -3.371 -0.663 1.00 91.31 189 TRP A C 1
ATOM 1422 O O . TRP A 1 189 ? 12.173 -3.009 -0.396 1.00 91.31 189 TRP A O 1
ATOM 1432 N N . LYS A 1 190 ? 10.401 -2.961 -1.766 1.00 88.00 190 LYS A N 1
ATOM 1433 C CA . LYS A 1 190 ? 10.987 -2.021 -2.728 1.00 88.00 190 LYS A CA 1
ATOM 1434 C C . LYS A 1 190 ? 9.919 -1.062 -3.234 1.00 88.00 190 LYS A C 1
ATOM 1436 O O . LYS A 1 190 ? 8.744 -1.424 -3.283 1.00 88.00 190 LYS A O 1
ATOM 1441 N N . GLY A 1 191 ? 10.342 0.135 -3.638 1.00 92.06 191 GLY A N 1
ATOM 1442 C CA . GLY A 1 191 ? 9.448 1.168 -4.167 1.00 92.06 191 GLY A CA 1
ATOM 1443 C C . GLY A 1 191 ? 8.305 1.479 -3.200 1.00 92.06 191 GLY A C 1
ATOM 1444 O O . GLY A 1 191 ? 8.506 1.506 -1.990 1.00 92.06 191 GLY A O 1
ATOM 1445 N N . THR A 1 192 ? 7.093 1.630 -3.725 1.00 91.25 192 THR A N 1
ATOM 1446 C CA . THR A 1 192 ? 5.899 1.979 -2.944 1.00 91.25 192 THR A CA 1
ATOM 1447 C C . THR A 1 192 ? 5.593 0.997 -1.804 1.00 91.25 192 THR A C 1
ATOM 1449 O O . THR A 1 192 ? 5.108 1.386 -0.748 1.00 91.25 192 THR A O 1
ATOM 1452 N N . GLN A 1 193 ? 5.924 -0.292 -1.948 1.00 92.62 193 GLN A N 1
ATOM 1453 C CA . GLN A 1 193 ? 5.717 -1.266 -0.867 1.00 92.62 193 GLN A CA 1
ATOM 1454 C C . GLN A 1 193 ? 6.668 -1.033 0.323 1.00 92.62 193 GLN A C 1
ATOM 1456 O O . GLN A 1 193 ? 6.303 -1.298 1.466 1.00 92.62 193 GLN A O 1
ATOM 1461 N N . GLN A 1 194 ? 7.873 -0.504 0.088 1.00 95.12 194 GLN A N 1
ATOM 1462 C CA . GLN A 1 194 ? 8.762 -0.090 1.181 1.00 95.12 194 GLN A CA 1
ATOM 1463 C C . GLN A 1 194 ? 8.161 1.099 1.939 1.00 95.12 194 GLN A C 1
ATOM 1465 O O . GLN A 1 194 ? 8.154 1.108 3.166 1.00 95.12 194 GLN A O 1
ATOM 1470 N N . GLU A 1 195 ? 7.588 2.059 1.216 1.00 93.94 195 GLU A N 1
ATOM 1471 C CA . GLU A 1 195 ? 6.936 3.229 1.810 1.00 93.94 195 GLU A CA 1
ATOM 1472 C C . GLU A 1 195 ? 5.717 2.822 2.651 1.00 93.94 195 GLU A C 1
ATOM 1474 O O . GLU A 1 195 ? 5.549 3.301 3.770 1.00 93.94 195 GLU A O 1
ATOM 1479 N N . LEU A 1 196 ? 4.919 1.857 2.175 1.00 94.94 196 LEU A N 1
ATOM 1480 C CA . LEU A 1 196 ? 3.827 1.258 2.951 1.00 94.94 196 LEU A CA 1
ATOM 1481 C C . LEU A 1 196 ? 4.321 0.583 4.238 1.00 94.94 196 LEU A C 1
ATOM 1483 O O . LEU A 1 196 ? 3.702 0.732 5.295 1.00 94.94 196 LEU A O 1
ATOM 1487 N N . LYS A 1 197 ? 5.447 -0.139 4.176 1.00 95.44 197 LYS A N 1
ATOM 1488 C CA . LYS A 1 197 ? 6.075 -0.737 5.362 1.00 95.44 197 LYS A CA 1
ATOM 1489 C C . LYS A 1 197 ? 6.534 0.326 6.360 1.00 95.44 197 LYS A C 1
ATOM 1491 O O . LYS A 1 197 ? 6.383 0.137 7.563 1.00 95.44 197 LYS A O 1
ATOM 1496 N N . GLU A 1 198 ? 7.088 1.438 5.890 1.00 94.00 198 GLU A N 1
ATOM 1497 C CA . GLU A 1 198 ? 7.529 2.554 6.738 1.00 94.00 198 GLU A CA 1
ATOM 1498 C C . GLU A 1 198 ? 6.363 3.355 7.329 1.00 94.00 198 GLU A C 1
ATOM 1500 O O . GLU A 1 198 ? 6.461 3.866 8.450 1.00 94.00 198 GLU A O 1
ATOM 1505 N N . ALA A 1 199 ? 5.248 3.447 6.603 1.00 93.00 199 ALA A N 1
ATOM 1506 C CA . ALA A 1 199 ? 4.014 4.043 7.094 1.00 93.00 199 ALA A CA 1
ATOM 1507 C C . ALA A 1 199 ? 3.401 3.198 8.221 1.00 93.00 199 ALA A C 1
ATOM 1509 O O . ALA A 1 199 ? 3.006 3.752 9.249 1.00 93.00 199 ALA A O 1
ATOM 1510 N N . PHE A 1 200 ? 3.404 1.867 8.072 1.00 94.94 200 PHE A N 1
ATOM 1511 C CA . PHE A 1 200 ? 2.790 0.941 9.025 1.00 94.94 200 PHE A CA 1
ATOM 1512 C C . PHE A 1 200 ? 3.726 -0.194 9.485 1.00 94.94 200 PHE A C 1
ATOM 1514 O O . PHE A 1 200 ? 3.419 -1.376 9.290 1.00 94.94 200 PHE A O 1
ATOM 1521 N N . PRO A 1 201 ? 4.832 0.116 10.188 1.00 95.06 201 PRO A N 1
ATOM 1522 C CA . PRO A 1 201 ? 5.847 -0.875 10.563 1.00 95.06 201 PRO A CA 1
ATOM 1523 C C . PRO A 1 201 ? 5.364 -1.880 11.617 1.00 95.06 201 PRO A C 1
ATOM 1525 O O . PRO A 1 201 ? 5.990 -2.913 11.830 1.00 95.06 201 PRO A O 1
ATOM 1528 N N . LYS A 1 202 ? 4.253 -1.579 12.304 1.00 95.00 202 LYS A N 1
ATOM 1529 C CA . LYS A 1 202 ? 3.594 -2.492 13.250 1.00 95.00 202 LYS A CA 1
ATOM 1530 C C . LYS A 1 202 ? 2.566 -3.403 12.571 1.00 95.00 202 LYS A C 1
ATOM 1532 O O . LYS A 1 202 ? 2.145 -4.366 13.201 1.00 95.00 202 LYS A O 1
ATOM 1537 N N . LEU A 1 203 ? 2.157 -3.096 11.332 1.00 96.00 203 LEU A N 1
ATOM 1538 C CA . LEU A 1 203 ? 1.231 -3.899 10.522 1.00 96.00 203 LEU A CA 1
ATOM 1539 C C . LEU A 1 203 ? 1.973 -4.816 9.558 1.00 96.00 203 LEU A C 1
ATOM 1541 O O . LEU A 1 203 ? 1.758 -6.029 9.545 1.00 96.00 203 LEU A O 1
ATOM 1545 N N . VAL A 1 204 ? 2.852 -4.215 8.764 1.00 97.25 204 VAL A N 1
ATOM 1546 C CA . VAL A 1 204 ? 3.600 -4.878 7.703 1.00 97.25 204 VAL A CA 1
ATOM 1547 C C . VAL A 1 204 ? 4.863 -5.495 8.288 1.00 97.25 204 VAL A C 1
ATOM 1549 O O . VAL A 1 204 ? 5.557 -4.881 9.097 1.00 97.25 204 VAL A O 1
ATOM 1552 N N . SER A 1 205 ? 5.173 -6.725 7.886 1.00 96.62 205 SER A N 1
ATOM 1553 C CA . SER A 1 205 ? 6.387 -7.406 8.327 1.00 96.62 205 SER A CA 1
ATOM 1554 C C . SER A 1 205 ? 7.654 -6.694 7.856 1.00 96.62 205 SER A C 1
ATOM 1556 O O . SER A 1 205 ? 7.667 -6.024 6.827 1.00 96.62 205 SER A O 1
ATOM 1558 N N . GLU A 1 206 ? 8.766 -6.908 8.560 1.00 94.94 206 GLU A N 1
ATOM 1559 C CA . GLU A 1 206 ? 10.041 -6.253 8.232 1.00 94.94 206 GLU A CA 1
ATOM 1560 C C . GLU A 1 206 ? 10.514 -6.534 6.796 1.00 94.94 206 GLU A C 1
ATOM 1562 O O . GLU A 1 206 ? 11.094 -5.672 6.141 1.00 94.94 206 GLU A O 1
ATOM 1567 N N . ARG A 1 207 ? 10.236 -7.741 6.295 1.00 93.44 207 ARG A N 1
ATOM 1568 C CA . ARG A 1 207 ? 10.562 -8.197 4.938 1.00 93.44 207 ARG A CA 1
ATOM 1569 C C . ARG A 1 207 ? 9.376 -8.930 4.334 1.00 93.44 207 ARG A C 1
ATOM 1571 O O . ARG A 1 207 ? 8.480 -9.353 5.066 1.00 93.44 207 ARG A O 1
ATOM 1578 N N . GLN A 1 208 ? 9.394 -9.141 3.025 1.00 93.75 208 GLN A N 1
ATOM 1579 C CA . GLN A 1 208 ? 8.391 -9.966 2.358 1.00 93.75 208 GLN A CA 1
ATOM 1580 C C . GLN A 1 208 ? 8.412 -11.395 2.900 1.00 93.75 208 GLN A C 1
ATOM 1582 O O . GLN A 1 208 ? 9.438 -11.873 3.380 1.00 93.75 208 GLN A O 1
ATOM 1587 N N . ASN A 1 209 ? 7.276 -12.083 2.815 1.00 91.56 209 ASN A N 1
ATOM 1588 C CA . ASN A 1 209 ? 7.042 -13.447 3.293 1.00 91.56 209 ASN A CA 1
ATOM 1589 C C . ASN A 1 209 ? 7.248 -13.678 4.797 1.00 91.56 209 ASN A C 1
ATOM 1591 O O . ASN A 1 209 ? 7.049 -14.803 5.265 1.00 91.56 209 ASN A O 1
ATOM 1595 N N . ALA A 1 210 ? 7.600 -12.647 5.560 1.00 93.69 210 ALA A N 1
ATOM 1596 C CA . ALA A 1 210 ? 7.662 -12.708 7.007 1.00 93.69 210 ALA A CA 1
ATOM 1597 C C . ALA A 1 210 ? 6.284 -12.436 7.629 1.00 93.69 210 ALA A C 1
ATOM 1599 O O . ALA A 1 210 ? 5.319 -12.065 6.955 1.00 93.69 210 ALA A O 1
ATOM 1600 N N . LYS A 1 211 ? 6.193 -12.670 8.938 1.00 96.38 211 LYS A N 1
ATOM 1601 C CA . LYS A 1 211 ? 4.980 -12.428 9.716 1.00 96.38 211 LYS A CA 1
ATOM 1602 C C . LYS A 1 211 ? 4.943 -10.982 10.201 1.00 96.38 211 LYS A C 1
ATOM 1604 O O . LYS A 1 211 ? 5.928 -10.504 10.760 1.00 96.38 211 LYS A O 1
ATOM 1609 N N . GLY A 1 212 ? 3.828 -10.309 9.958 1.00 95.75 212 GLY A N 1
ATOM 1610 C CA . GLY A 1 212 ? 3.523 -8.975 10.453 1.00 95.75 212 GLY A CA 1
ATOM 1611 C C . GLY A 1 212 ? 2.571 -9.040 11.642 1.00 95.75 212 GLY A C 1
ATOM 1612 O O . GLY A 1 212 ? 2.631 -9.951 12.476 1.00 95.75 212 GLY A O 1
ATOM 1613 N N . TRP A 1 213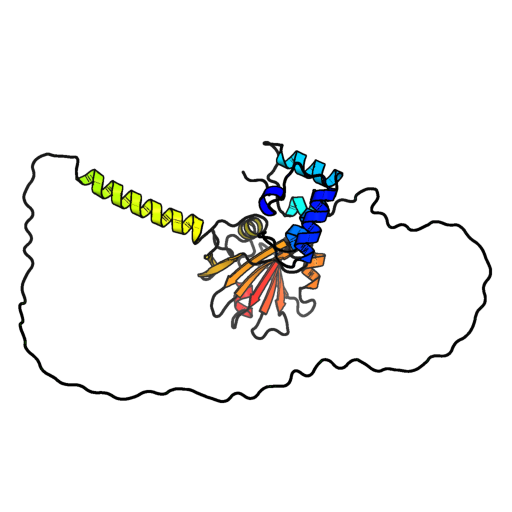 ? 1.670 -8.068 11.700 1.00 97.12 213 TRP A N 1
ATOM 1614 C CA . TRP A 1 213 ? 0.633 -7.979 12.722 1.00 97.12 213 TRP A CA 1
ATOM 1615 C C . TRP A 1 213 ? -0.207 -9.255 12.811 1.00 97.12 213 TRP A C 1
ATOM 1617 O O . TRP A 1 213 ? -0.518 -9.879 11.800 1.00 97.12 213 TRP A O 1
ATOM 1627 N N . HIS A 1 214 ? -0.504 -9.680 14.043 1.00 95.81 214 HIS A N 1
ATOM 1628 C CA . HIS A 1 214 ? -1.215 -10.928 14.363 1.00 95.81 214 HIS A CA 1
ATOM 1629 C C . HIS A 1 214 ? -0.610 -12.200 13.741 1.00 95.81 214 HIS A C 1
ATOM 1631 O O . HIS A 1 214 ? -1.267 -13.229 13.626 1.00 95.81 214 HIS A O 1
ATOM 1637 N N . GLY A 1 215 ? 0.673 -12.171 13.367 1.00 96.31 215 GLY A N 1
ATOM 1638 C CA . GLY A 1 215 ? 1.327 -13.321 12.753 1.00 96.31 215 GLY A CA 1
ATOM 1639 C C . GLY A 1 215 ? 0.937 -13.554 11.290 1.00 96.31 215 GLY A C 1
ATOM 1640 O O . GLY A 1 215 ? 1.326 -14.587 10.736 1.00 96.31 215 GLY A O 1
ATOM 1641 N N . LEU A 1 216 ? 0.217 -12.612 10.670 1.00 97.81 216 LEU A N 1
ATOM 1642 C CA . LEU A 1 216 ? -0.196 -12.671 9.271 1.00 97.81 216 LEU A CA 1
ATOM 1643 C C . LEU A 1 216 ? 1.027 -12.619 8.358 1.00 97.81 216 LEU A C 1
ATOM 1645 O O . LEU A 1 216 ? 1.915 -11.786 8.543 1.00 97.81 216 LEU A O 1
ATOM 1649 N N . LYS A 1 217 ? 1.091 -13.501 7.361 1.00 97.94 217 LYS A N 1
ATOM 1650 C CA . LYS A 1 217 ? 2.215 -13.515 6.422 1.00 97.94 217 LYS A CA 1
ATOM 1651 C C . LYS A 1 217 ? 2.014 -12.419 5.381 1.00 97.94 217 LYS A C 1
ATOM 1653 O O . LYS A 1 217 ? 1.026 -12.465 4.654 1.00 97.94 217 LYS A O 1
ATOM 1658 N N . CYS A 1 218 ? 2.952 -11.480 5.283 1.00 98.12 218 CYS A N 1
ATOM 1659 C CA . CYS A 1 218 ? 2.849 -10.354 4.356 1.00 98.12 218 CYS A CA 1
ATOM 1660 C C . CYS A 1 218 ? 3.596 -10.601 3.051 1.00 98.12 218 CYS A C 1
ATOM 1662 O O . CYS A 1 218 ? 4.720 -11.103 3.045 1.00 98.12 218 CYS A O 1
ATOM 1664 N N . GLN A 1 219 ? 2.982 -10.222 1.938 1.00 96.31 219 GLN A N 1
ATOM 1665 C CA . GLN A 1 219 ? 3.529 -10.355 0.594 1.00 96.31 219 GLN A CA 1
ATOM 1666 C C . GLN A 1 219 ? 3.195 -9.108 -0.219 1.00 96.31 219 GLN A C 1
ATOM 1668 O O . GLN A 1 219 ? 2.178 -8.451 0.019 1.00 96.31 219 GLN A O 1
ATOM 1673 N N . GLY A 1 220 ? 4.062 -8.784 -1.176 1.00 93.62 220 GLY A N 1
ATOM 1674 C CA . GLY A 1 220 ? 3.733 -7.782 -2.177 1.00 93.62 220 GLY A CA 1
ATOM 1675 C C . GLY A 1 220 ? 2.594 -8.284 -3.054 1.00 93.62 220 GLY A C 1
ATOM 1676 O O . GLY A 1 220 ? 2.544 -9.466 -3.389 1.00 93.62 220 GLY A O 1
ATOM 1677 N N . ALA A 1 221 ? 1.689 -7.385 -3.414 1.00 91.06 221 ALA A N 1
ATOM 1678 C CA . ALA A 1 221 ? 0.659 -7.647 -4.404 1.00 91.06 221 ALA A CA 1
ATOM 1679 C C . ALA A 1 221 ? 0.711 -6.580 -5.493 1.00 91.06 221 ALA A C 1
ATOM 1681 O O . ALA A 1 221 ? 1.164 -5.455 -5.250 1.00 91.06 221 ALA A O 1
ATOM 1682 N N . ASP A 1 222 ? 0.238 -6.950 -6.679 1.00 88.00 222 ASP A N 1
ATOM 1683 C CA . ASP A 1 222 ? 0.090 -6.003 -7.771 1.00 88.00 222 ASP A CA 1
ATOM 1684 C C . ASP A 1 222 ? -1.009 -4.993 -7.405 1.00 88.00 222 ASP A C 1
ATOM 1686 O O . ASP A 1 222 ? -2.091 -5.399 -6.958 1.00 88.00 222 ASP A O 1
ATOM 1690 N N . PRO A 1 223 ? -0.735 -3.683 -7.514 1.00 89.31 223 PRO A N 1
ATOM 1691 C CA . PRO A 1 223 ? -1.749 -2.665 -7.293 1.00 89.31 223 PRO A CA 1
ATOM 1692 C C . PRO A 1 223 ? -2.834 -2.752 -8.372 1.00 89.31 223 PRO A C 1
ATOM 1694 O O . PRO A 1 223 ? -2.545 -3.003 -9.544 1.00 89.31 223 PRO A O 1
ATOM 1697 N N . ASP A 1 224 ? -4.087 -2.522 -7.977 1.00 86.88 224 ASP A N 1
ATOM 1698 C CA . ASP A 1 224 ? -5.184 -2.396 -8.937 1.00 86.88 224 ASP A CA 1
ATOM 1699 C C . ASP A 1 224 ? -5.138 -1.024 -9.640 1.00 86.88 224 ASP A C 1
ATOM 1701 O O . ASP A 1 224 ? -4.241 -0.202 -9.431 1.00 86.88 224 ASP A O 1
ATOM 1705 N N . ARG A 1 225 ? -6.135 -0.751 -10.485 1.00 81.88 225 ARG A N 1
ATOM 1706 C CA . ARG A 1 225 ? -6.290 0.557 -11.128 1.00 81.88 225 ARG A CA 1
ATOM 1707 C C . ARG A 1 225 ? -6.334 1.678 -10.073 1.00 81.88 225 ARG A C 1
ATOM 1709 O O . ARG A 1 225 ? -6.987 1.536 -9.045 1.00 81.88 225 ARG A O 1
ATOM 1716 N N . ASP A 1 226 ? -5.642 2.782 -10.353 1.00 89.62 226 ASP A N 1
ATOM 1717 C CA . ASP A 1 226 ? -5.521 3.973 -9.490 1.00 89.62 226 ASP A CA 1
ATOM 1718 C C . ASP A 1 226 ? -4.782 3.736 -8.148 1.00 89.62 226 ASP A C 1
ATOM 1720 O O . ASP A 1 226 ? -4.725 4.620 -7.286 1.00 89.62 226 ASP A O 1
ATOM 1724 N N . GLN A 1 227 ? -4.193 2.547 -7.966 1.00 91.94 227 GLN A N 1
ATOM 1725 C CA . GLN A 1 227 ? -3.319 2.212 -6.845 1.00 91.94 227 GLN A CA 1
ATOM 1726 C C . GLN A 1 227 ? -1.847 2.274 -7.277 1.00 91.94 227 GLN A C 1
ATOM 1728 O O . GLN A 1 227 ? -1.484 1.926 -8.401 1.00 91.94 227 GLN A O 1
ATOM 1733 N N . THR A 1 228 ? -0.972 2.679 -6.361 1.00 90.88 228 THR A N 1
ATOM 1734 C CA . THR A 1 228 ? 0.487 2.739 -6.576 1.00 90.88 228 THR A CA 1
ATOM 1735 C C . THR A 1 228 ? 1.250 1.685 -5.792 1.00 90.88 228 THR A C 1
ATOM 1737 O O . THR A 1 228 ? 2.407 1.394 -6.108 1.00 90.88 228 THR A O 1
ATOM 1740 N N . GLY A 1 229 ? 0.632 1.118 -4.758 1.00 92.75 229 GLY A N 1
ATOM 1741 C CA . GLY A 1 229 ? 1.248 0.125 -3.895 1.00 92.75 229 GLY A CA 1
ATOM 1742 C C . GLY A 1 229 ? 0.203 -0.705 -3.175 1.00 92.75 229 GLY A C 1
ATOM 1743 O O . GLY A 1 229 ? -0.819 -0.188 -2.727 1.00 92.75 229 GLY A O 1
ATOM 1744 N N . LYS A 1 230 ? 0.479 -2.002 -3.047 1.00 97.50 230 LYS A N 1
ATOM 1745 C CA . LYS A 1 230 ? -0.392 -2.946 -2.355 1.00 97.50 230 LYS A CA 1
ATOM 1746 C C . LYS A 1 230 ? 0.438 -3.995 -1.628 1.00 97.50 230 LYS A C 1
ATOM 1748 O O . LYS A 1 230 ? 1.359 -4.586 -2.198 1.00 97.50 230 LYS A O 1
ATOM 1753 N N . ILE A 1 231 ? 0.109 -4.217 -0.361 1.00 98.44 231 ILE A N 1
ATOM 1754 C CA . ILE A 1 231 ? 0.650 -5.300 0.463 1.00 98.44 231 ILE A CA 1
ATOM 1755 C C . ILE A 1 231 ? -0.518 -6.101 1.018 1.00 98.44 231 ILE A C 1
ATOM 1757 O O . ILE A 1 231 ? -1.460 -5.529 1.563 1.00 98.44 231 ILE A O 1
ATOM 1761 N N . LEU A 1 232 ? -0.431 -7.425 0.911 1.00 98.12 232 LEU A N 1
ATOM 1762 C CA . LEU A 1 232 ? -1.392 -8.351 1.497 1.00 98.12 232 LEU A CA 1
ATOM 1763 C C . LEU A 1 232 ? -0.726 -9.110 2.638 1.00 98.12 232 LEU A C 1
ATOM 1765 O O . LEU A 1 232 ? 0.239 -9.840 2.422 1.00 98.12 232 LEU A O 1
ATOM 1769 N N . CYS A 1 233 ? -1.256 -8.958 3.845 1.00 98.44 233 CYS A N 1
ATOM 1770 C CA . CYS A 1 233 ? -0.903 -9.744 5.016 1.00 98.44 233 CYS A CA 1
ATOM 1771 C C . CYS A 1 233 ? -2.068 -10.669 5.342 1.00 98.44 233 CYS A C 1
ATOM 1773 O O . CYS A 1 233 ? -3.156 -10.193 5.642 1.00 98.44 233 CYS A O 1
ATOM 1775 N N . GLY A 1 234 ? -1.870 -11.983 5.299 1.00 97.81 234 GLY A N 1
ATOM 1776 C CA . GLY A 1 234 ? -2.985 -12.894 5.527 1.00 97.81 234 GLY A CA 1
ATOM 1777 C C . GLY A 1 234 ? -2.607 -14.281 6.008 1.00 97.81 234 GLY A C 1
ATOM 1778 O O . GLY A 1 234 ? -1.441 -14.690 5.994 1.00 97.81 234 GLY A O 1
ATOM 1779 N N . ASP A 1 235 ? -3.644 -14.995 6.419 1.00 97.00 235 ASP A N 1
ATOM 1780 C CA . ASP A 1 235 ? -3.671 -16.431 6.643 1.00 97.00 235 ASP A CA 1
ATOM 1781 C C . ASP A 1 235 ? -4.962 -17.027 6.044 1.00 97.00 235 ASP A C 1
ATOM 1783 O O . ASP A 1 235 ? -5.524 -16.483 5.093 1.00 97.00 235 ASP A O 1
ATOM 1787 N N . LYS A 1 236 ? -5.408 -18.185 6.539 1.00 94.62 236 LYS A N 1
ATOM 1788 C CA . LYS A 1 236 ? -6.606 -18.867 6.030 1.00 94.62 236 LYS A CA 1
ATOM 1789 C C . LYS A 1 236 ? -7.924 -18.186 6.425 1.00 94.62 236 LYS A C 1
ATOM 1791 O O . LYS A 1 236 ? -8.938 -18.379 5.751 1.00 94.62 236 LYS A O 1
ATOM 1796 N N . ASP A 1 237 ? -7.925 -17.419 7.509 1.00 94.62 237 ASP A N 1
ATOM 1797 C CA . ASP A 1 237 ? -9.137 -16.872 8.113 1.00 94.62 237 ASP A CA 1
ATOM 1798 C C . ASP A 1 237 ? -9.233 -15.358 7.916 1.00 94.62 237 ASP A C 1
ATOM 1800 O O . ASP A 1 237 ? -10.342 -14.857 7.703 1.00 94.62 237 ASP A O 1
ATOM 1804 N N . THR A 1 238 ? -8.087 -14.667 7.921 1.00 97.75 238 THR A N 1
ATOM 1805 C CA . THR A 1 238 ? -7.989 -13.204 7.896 1.00 97.75 238 THR A CA 1
ATOM 1806 C C . THR A 1 238 ? -7.071 -12.709 6.781 1.00 97.75 238 THR A C 1
ATOM 1808 O O . THR A 1 238 ? -5.969 -13.221 6.584 1.00 97.75 238 THR A O 1
ATOM 1811 N N . VAL A 1 239 ? -7.499 -11.653 6.088 1.00 98.00 239 VAL A N 1
ATOM 1812 C CA . VAL A 1 239 ? -6.688 -10.914 5.114 1.00 98.00 239 VAL A CA 1
ATOM 1813 C C . VAL A 1 239 ? -6.728 -9.428 5.448 1.00 98.00 239 VAL A C 1
ATOM 1815 O O . VAL A 1 239 ? -7.795 -8.825 5.494 1.00 98.00 239 VAL A O 1
ATOM 1818 N N . LEU A 1 240 ? -5.553 -8.840 5.644 1.00 98.38 240 LEU A N 1
ATOM 1819 C CA . LEU A 1 240 ? -5.314 -7.409 5.750 1.00 98.38 240 LEU A CA 1
ATOM 1820 C C . LEU A 1 240 ? -4.637 -6.924 4.462 1.00 98.38 240 LEU A C 1
ATOM 1822 O O . LEU A 1 240 ? -3.525 -7.340 4.143 1.00 98.38 240 LEU A O 1
ATOM 1826 N N . SER A 1 241 ? -5.290 -6.022 3.741 1.00 98.12 241 SER A N 1
ATOM 1827 C CA . SER A 1 241 ? -4.727 -5.311 2.595 1.00 98.12 241 SER A CA 1
ATOM 1828 C C . SER A 1 241 ? -4.332 -3.904 3.015 1.00 98.12 241 SER A C 1
ATOM 1830 O O . SER A 1 241 ? -5.158 -3.181 3.561 1.00 98.12 241 SER A O 1
ATOM 1832 N N . VAL A 1 242 ? -3.097 -3.502 2.729 1.00 98.06 242 VAL A N 1
ATOM 1833 C CA . VAL A 1 242 ? -2.608 -2.128 2.888 1.00 98.06 242 VAL A CA 1
ATOM 1834 C C . VAL A 1 242 ? -2.388 -1.557 1.496 1.00 98.06 242 VAL A C 1
ATOM 1836 O O . VAL A 1 242 ? -1.620 -2.124 0.716 1.00 98.06 242 VAL A O 1
ATOM 1839 N N . VAL A 1 243 ? -3.086 -0.471 1.173 1.00 97.69 243 VAL A N 1
ATOM 1840 C CA . VAL A 1 243 ? -3.173 0.065 -0.187 1.00 97.69 243 VAL A CA 1
ATOM 1841 C C . VAL A 1 243 ? -2.802 1.540 -0.196 1.00 97.69 243 VAL A C 1
ATOM 1843 O O . VAL A 1 243 ? -3.297 2.313 0.626 1.00 97.69 243 VAL A O 1
ATOM 1846 N N . GLN A 1 244 ? -1.962 1.917 -1.156 1.00 96.69 244 GLN A N 1
ATOM 1847 C CA . GLN A 1 244 ? -1.704 3.303 -1.517 1.00 96.69 244 GLN A CA 1
ATOM 1848 C C . GLN A 1 244 ? -2.335 3.618 -2.863 1.00 96.69 244 GLN A C 1
ATOM 1850 O O . GLN A 1 244 ? -2.177 2.867 -3.827 1.00 96.69 244 GLN A O 1
ATOM 1855 N N . PHE A 1 245 ? -3.032 4.743 -2.911 1.00 95.25 245 PHE A N 1
ATOM 1856 C CA . PHE A 1 245 ? -3.672 5.297 -4.092 1.00 95.25 245 PHE A CA 1
ATOM 1857 C C . PHE A 1 245 ? -2.828 6.426 -4.678 1.00 95.25 245 PHE A C 1
ATOM 1859 O O . PHE A 1 245 ? -1.900 6.929 -4.046 1.00 95.25 245 PHE A O 1
ATOM 1866 N N . ASP A 1 246 ? -3.153 6.819 -5.902 1.00 88.19 246 ASP A N 1
ATOM 1867 C CA . ASP A 1 246 ? -2.548 7.987 -6.550 1.00 88.19 246 ASP A CA 1
ATOM 1868 C C . ASP A 1 246 ? -2.886 9.296 -5.833 1.00 88.19 246 ASP A C 1
ATOM 1870 O O . ASP A 1 246 ? -2.060 10.205 -5.728 1.00 88.19 246 ASP A O 1
ATOM 1874 N N . SER A 1 247 ? -4.115 9.388 -5.330 1.00 89.25 247 SER A N 1
ATOM 1875 C CA . SER A 1 247 ? -4.633 10.567 -4.656 1.00 89.25 247 SER A CA 1
ATOM 1876 C C . SER A 1 247 ? -5.746 10.209 -3.674 1.00 89.25 247 SER A C 1
ATOM 1878 O O . SER A 1 247 ? -6.300 9.107 -3.686 1.00 89.25 247 SER A O 1
ATOM 1880 N N . ALA A 1 248 ? -6.133 11.184 -2.851 1.00 91.94 248 ALA A N 1
ATOM 1881 C CA . ALA A 1 248 ? -7.306 11.059 -1.992 1.00 91.94 248 ALA A CA 1
ATOM 1882 C C . ALA A 1 248 ? -8.601 10.846 -2.783 1.00 91.94 248 ALA A C 1
ATOM 1884 O O . ALA A 1 248 ? -9.451 10.066 -2.364 1.00 91.94 248 ALA A O 1
ATOM 1885 N N . GLN A 1 249 ? -8.716 11.485 -3.950 1.00 92.50 249 GLN A N 1
ATOM 1886 C CA . GLN A 1 249 ? -9.873 11.339 -4.832 1.00 92.50 249 GLN A CA 1
ATOM 1887 C C . GLN A 1 249 ? -9.941 9.924 -5.405 1.00 92.50 249 GLN A C 1
ATOM 1889 O O . GLN A 1 249 ? -11.019 9.349 -5.500 1.00 92.50 249 GLN A O 1
ATOM 1894 N N . ASP A 1 250 ? -8.791 9.344 -5.756 1.00 92.25 250 ASP A N 1
ATOM 1895 C CA . ASP A 1 250 ? -8.724 7.968 -6.239 1.00 92.25 250 ASP A CA 1
ATOM 1896 C C . ASP A 1 250 ? -9.073 6.974 -5.141 1.00 92.25 250 ASP A C 1
ATOM 1898 O O . ASP A 1 250 ? -9.877 6.082 -5.382 1.00 92.25 250 ASP A O 1
ATOM 1902 N N . ARG A 1 251 ? -8.568 7.181 -3.920 1.00 94.38 251 ARG A N 1
ATOM 1903 C CA . ARG A 1 251 ? -8.943 6.383 -2.748 1.00 94.38 251 ARG A CA 1
ATOM 1904 C C . ARG A 1 251 ? -10.453 6.396 -2.509 1.00 94.38 251 ARG A C 1
ATOM 1906 O O . ARG A 1 251 ? -11.054 5.343 -2.319 1.00 94.38 251 ARG A O 1
ATOM 1913 N N . GLU A 1 252 ? -11.068 7.577 -2.519 1.00 93.25 252 GLU A N 1
ATOM 1914 C CA . GLU A 1 252 ? -12.493 7.759 -2.216 1.00 93.25 252 GLU A CA 1
ATOM 1915 C C . GLU A 1 252 ? -13.422 7.012 -3.182 1.00 93.25 252 GLU A C 1
ATOM 1917 O O . GLU A 1 252 ? -14.494 6.586 -2.763 1.00 93.25 252 GLU A O 1
ATOM 1922 N N . LYS A 1 253 ? -12.999 6.744 -4.428 1.00 91.75 253 LYS A N 1
ATOM 1923 C CA . LYS A 1 253 ? -13.764 5.917 -5.385 1.00 91.75 253 LYS A CA 1
ATOM 1924 C C . LYS A 1 253 ? -14.005 4.484 -4.899 1.00 91.75 253 LYS A C 1
ATOM 1926 O O . LYS A 1 253 ? -14.938 3.840 -5.373 1.00 91.75 253 LYS A O 1
ATOM 1931 N N . TYR A 1 254 ? -13.152 3.977 -4.008 1.00 89.50 254 TYR A N 1
ATOM 1932 C CA . TYR A 1 254 ? -13.177 2.591 -3.531 1.00 89.50 254 TYR A CA 1
ATOM 1933 C C . TYR A 1 254 ? -13.664 2.459 -2.082 1.00 89.50 254 TYR A C 1
ATOM 1935 O O . TYR A 1 254 ? -13.742 1.342 -1.569 1.00 89.50 254 TYR A O 1
ATOM 1943 N N . LEU A 1 255 ? -13.965 3.571 -1.406 1.00 93.56 255 LEU A N 1
ATOM 1944 C CA . LEU A 1 255 ? -14.365 3.572 -0.001 1.00 93.56 255 LEU A CA 1
ATOM 1945 C C . LEU A 1 255 ? -15.885 3.707 0.158 1.00 93.56 255 LEU A C 1
ATOM 1947 O O . LEU A 1 255 ? -16.515 4.436 -0.609 1.00 93.56 255 LEU A O 1
ATOM 1951 N N . PRO A 1 256 ? -16.483 3.062 1.175 1.00 93.31 256 PRO A N 1
ATOM 1952 C CA . PRO A 1 256 ? -17.885 3.285 1.500 1.00 93.31 256 PRO A CA 1
ATOM 1953 C C . PRO A 1 256 ? -18.143 4.745 1.897 1.00 93.31 256 PRO A C 1
ATOM 1955 O O . PRO A 1 256 ? -17.350 5.362 2.614 1.00 93.31 256 PRO A O 1
ATOM 1958 N N . THR A 1 257 ? -19.275 5.283 1.447 1.00 92.06 257 THR A N 1
ATOM 1959 C CA . THR A 1 257 ? -19.730 6.648 1.766 1.00 92.06 257 THR A CA 1
ATOM 1960 C C . THR A 1 257 ? -20.837 6.685 2.816 1.00 92.06 257 THR A C 1
ATOM 1962 O O . THR A 1 257 ? -21.163 7.757 3.321 1.00 92.06 257 THR A O 1
ATOM 1965 N N . GLU A 1 258 ? -21.415 5.530 3.135 1.00 92.94 258 GLU A N 1
ATOM 1966 C CA . GLU A 1 258 ? -22.487 5.353 4.115 1.00 92.94 258 GLU A CA 1
ATOM 1967 C C . GLU A 1 258 ? -21.947 4.637 5.356 1.00 92.94 258 GLU A C 1
ATOM 1969 O O . GLU A 1 258 ? -20.911 3.973 5.289 1.00 92.94 258 GLU A O 1
ATOM 1974 N N . ASP A 1 259 ? -22.623 4.830 6.492 1.00 95.12 259 ASP A N 1
ATOM 1975 C CA . ASP A 1 259 ? -22.293 4.201 7.780 1.00 95.12 259 ASP A CA 1
ATOM 1976 C C . ASP A 1 259 ? -20.815 4.349 8.191 1.00 95.12 259 ASP A C 1
ATOM 1978 O O . ASP A 1 259 ? -20.191 3.455 8.763 1.00 95.12 259 ASP A O 1
ATOM 1982 N N . VAL A 1 260 ? -20.237 5.515 7.882 1.00 97.38 260 VAL A N 1
ATOM 1983 C CA . VAL A 1 260 ? -18.839 5.826 8.186 1.00 97.38 260 VAL A CA 1
ATOM 1984 C C . VAL A 1 260 ? -18.689 6.236 9.646 1.00 97.38 260 VAL A C 1
ATOM 1986 O O . VAL A 1 260 ? -19.159 7.289 10.079 1.00 97.38 260 VAL A O 1
ATOM 1989 N N . GLU A 1 261 ? -17.939 5.435 10.387 1.00 97.19 261 GLU A N 1
ATOM 1990 C CA . GLU A 1 261 ? -17.556 5.692 11.766 1.00 97.19 261 GLU A CA 1
ATOM 1991 C C . GLU A 1 261 ? -16.229 6.447 11.843 1.00 97.19 261 GLU A C 1
ATOM 1993 O O . GLU A 1 261 ? -15.329 6.268 11.018 1.00 97.19 261 GLU A O 1
ATOM 1998 N N . THR A 1 262 ? -16.082 7.267 12.883 1.00 96.62 262 THR A N 1
ATOM 1999 C CA . THR A 1 262 ? -14.796 7.872 13.244 1.00 96.62 262 THR A CA 1
ATOM 2000 C C . THR A 1 262 ? -14.159 7.067 14.369 1.00 96.62 262 THR A C 1
ATOM 2002 O O . THR A 1 262 ? -14.750 6.908 15.434 1.00 96.62 262 THR A O 1
ATOM 2005 N N . LEU A 1 263 ? -12.944 6.579 14.132 1.00 94.19 263 LEU A N 1
ATOM 2006 C CA . LEU A 1 263 ? -12.096 5.922 15.117 1.00 94.19 263 LEU A CA 1
ATOM 2007 C C . LEU A 1 263 ? -11.059 6.926 15.622 1.00 94.19 263 LEU A C 1
ATOM 2009 O O . LEU A 1 263 ? -10.317 7.504 14.828 1.00 94.19 263 LEU A O 1
ATOM 2013 N N . ASP A 1 264 ? -10.993 7.116 16.935 1.00 92.69 264 ASP A N 1
ATOM 2014 C CA . ASP A 1 264 ? -10.054 8.031 17.582 1.00 92.69 264 ASP A CA 1
ATOM 2015 C C . ASP A 1 264 ? -9.489 7.387 18.853 1.00 92.69 264 ASP A C 1
ATOM 2017 O O . ASP A 1 264 ? -10.213 6.777 19.640 1.00 92.69 264 ASP A O 1
ATOM 2021 N N . ASN A 1 265 ? -8.178 7.511 19.048 1.00 86.19 265 ASN A N 1
ATOM 2022 C CA . ASN A 1 265 ? -7.474 7.059 20.247 1.00 86.19 265 ASN A CA 1
ATOM 2023 C C . ASN A 1 265 ? -6.682 8.183 20.942 1.00 86.19 265 ASN A C 1
ATOM 2025 O O . ASN A 1 265 ? -5.785 7.909 21.744 1.00 86.19 265 ASN A O 1
ATOM 2029 N N . GLY A 1 266 ? -6.969 9.442 20.601 1.00 86.56 266 GLY A N 1
ATOM 2030 C CA . GLY A 1 266 ? -6.310 10.647 21.099 1.00 86.56 266 GLY A CA 1
ATOM 2031 C C . GLY A 1 266 ? -4.948 10.944 20.463 1.00 86.56 266 GLY A C 1
ATOM 2032 O O . GLY A 1 266 ? -4.374 11.996 20.741 1.00 86.56 266 GLY A O 1
ATOM 2033 N N . LYS A 1 267 ? -4.408 10.045 19.627 1.00 85.75 267 LYS A N 1
ATOM 2034 C CA . LYS A 1 267 ? -3.141 10.244 18.899 1.00 85.75 267 LYS A CA 1
ATOM 2035 C C . LYS A 1 267 ? -3.340 10.400 17.401 1.00 85.75 267 LYS A C 1
ATOM 2037 O O . LYS A 1 267 ? -2.630 11.187 16.782 1.00 85.75 267 LYS A O 1
ATOM 2042 N N . CYS A 1 268 ? -4.255 9.635 16.818 1.00 88.50 268 CYS A N 1
ATOM 2043 C CA . CYS A 1 268 ? -4.640 9.794 15.426 1.00 88.50 268 CYS A CA 1
ATOM 2044 C C . CYS A 1 268 ? -6.109 9.433 15.223 1.00 88.50 268 CYS A C 1
ATOM 2046 O O . CYS A 1 268 ? -6.705 8.702 16.017 1.00 88.50 268 CYS A O 1
ATOM 2048 N N . THR A 1 269 ? -6.661 9.948 14.130 1.00 93.75 269 THR A N 1
ATOM 2049 C CA . THR A 1 269 ? -8.039 9.708 13.724 1.00 93.75 269 THR A CA 1
ATOM 2050 C C . THR A 1 269 ? -8.049 8.916 12.423 1.00 93.75 269 THR A C 1
ATOM 2052 O O . THR A 1 269 ? -7.261 9.158 11.505 1.00 93.75 269 THR A O 1
ATOM 2055 N N . ALA A 1 270 ? -8.959 7.958 12.339 1.00 95.62 270 ALA A N 1
ATOM 2056 C CA . ALA A 1 270 ? -9.248 7.219 11.126 1.00 95.62 270 ALA A CA 1
ATOM 2057 C C . ALA A 1 270 ? -10.756 7.175 10.908 1.00 95.62 270 ALA A C 1
ATOM 2059 O O . ALA A 1 270 ? -11.548 7.318 11.837 1.00 95.62 270 ALA A O 1
ATOM 2060 N N . LYS A 1 271 ? -11.156 6.964 9.664 1.00 97.12 271 LYS A N 1
ATOM 2061 C CA . LYS A 1 271 ? -12.529 6.609 9.327 1.00 97.12 271 LYS A CA 1
ATOM 2062 C C . LYS A 1 271 ? -12.606 5.113 9.071 1.00 97.12 271 LYS A C 1
ATOM 2064 O O . LYS A 1 271 ? -11.621 4.514 8.637 1.00 97.12 271 LYS A O 1
ATOM 2069 N N . SER A 1 272 ? -13.755 4.517 9.359 1.00 97.88 272 SER A N 1
ATOM 2070 C CA . SER A 1 272 ? -13.996 3.095 9.155 1.00 97.88 272 SER A CA 1
ATOM 2071 C C . SER A 1 272 ? -15.422 2.858 8.694 1.00 97.88 272 SER A C 1
ATOM 2073 O O . SER A 1 272 ? -16.341 3.469 9.219 1.00 97.88 272 SER A O 1
ATOM 2075 N N . ALA A 1 273 ? -15.609 1.931 7.763 1.00 98.06 273 ALA A N 1
ATOM 2076 C CA . ALA A 1 273 ? -16.931 1.495 7.325 1.00 98.06 273 ALA A CA 1
ATOM 2077 C C . ALA A 1 273 ? -16.868 0.056 6.809 1.00 98.06 273 ALA A C 1
ATOM 2079 O O . ALA A 1 273 ? -15.805 -0.410 6.380 1.00 98.06 273 ALA A O 1
ATOM 2080 N N . GLU A 1 274 ? -17.994 -0.648 6.852 1.00 97.56 274 GLU A N 1
ATOM 2081 C CA . GLU A 1 274 ? -18.107 -1.971 6.244 1.00 97.56 274 GLU A CA 1
ATOM 2082 C C . GLU A 1 274 ? -18.189 -1.855 4.713 1.00 97.56 274 GLU A C 1
ATOM 2084 O O . GLU A 1 274 ? -18.907 -1.020 4.163 1.00 97.56 274 GLU A O 1
ATOM 2089 N N . VAL A 1 275 ? -17.453 -2.712 4.008 1.00 94.38 275 VAL A N 1
ATOM 2090 C CA . VAL A 1 275 ? -17.521 -2.855 2.554 1.00 94.38 275 VAL A CA 1
ATOM 2091 C C . VAL A 1 275 ? -18.532 -3.948 2.222 1.00 94.38 275 VAL A C 1
ATOM 2093 O O . VAL A 1 275 ? -18.255 -5.143 2.367 1.00 94.38 275 VAL A O 1
ATOM 2096 N N . GLN A 1 276 ? -19.697 -3.526 1.744 1.00 91.81 276 GLN A N 1
ATOM 2097 C CA . GLN A 1 276 ? -20.819 -4.407 1.430 1.00 91.81 276 GLN A CA 1
ATOM 2098 C C . GLN A 1 276 ? -20.537 -5.336 0.236 1.00 91.81 276 GLN A C 1
ATOM 2100 O O . GLN A 1 276 ? -19.727 -5.039 -0.642 1.00 91.81 276 GLN A O 1
ATOM 2105 N N . GLY A 1 277 ? -21.244 -6.469 0.186 1.00 87.12 277 GLY A N 1
ATOM 2106 C CA . GLY A 1 277 ? -21.199 -7.412 -0.942 1.00 87.12 277 GLY A CA 1
ATOM 2107 C C . GLY A 1 277 ? -20.055 -8.433 -0.910 1.00 87.12 277 GLY A C 1
ATOM 2108 O O . GLY A 1 277 ? -19.928 -9.231 -1.840 1.00 87.12 277 GLY A O 1
ATOM 2109 N N . ASN A 1 278 ? -19.246 -8.452 0.152 1.00 87.75 278 ASN A N 1
ATOM 2110 C CA . ASN A 1 278 ? -18.211 -9.464 0.356 1.00 87.75 278 ASN A CA 1
ATOM 2111 C C . ASN A 1 278 ? -18.778 -10.738 1.005 1.00 87.75 278 ASN A C 1
ATOM 2113 O O . ASN A 1 278 ? -19.731 -10.701 1.776 1.00 87.75 278 ASN A O 1
ATOM 2117 N N . SER A 1 279 ? -18.172 -11.891 0.701 1.00 89.88 279 SER A N 1
ATOM 2118 C CA . SER A 1 279 ? -18.590 -13.192 1.262 1.00 89.88 279 SER A CA 1
ATOM 2119 C C . SER A 1 279 ? -18.237 -13.373 2.742 1.00 89.88 279 SER A C 1
ATOM 2121 O O . SER A 1 279 ? -18.821 -14.215 3.421 1.00 89.88 279 SER A O 1
ATOM 2123 N N . LYS A 1 280 ? -17.273 -12.594 3.233 1.00 93.12 280 LYS A N 1
ATOM 2124 C CA . LYS A 1 280 ? -16.909 -12.462 4.643 1.00 93.12 280 LYS A CA 1
ATOM 2125 C C . LYS A 1 280 ? -17.012 -10.985 5.027 1.00 93.12 280 LYS A C 1
ATOM 2127 O O . LYS A 1 280 ? -16.842 -10.150 4.137 1.00 93.12 280 LYS A O 1
ATOM 2132 N N . PRO A 1 281 ? -17.213 -10.662 6.316 1.00 97.44 281 PRO A N 1
ATOM 2133 C CA . PRO A 1 281 ? -17.153 -9.283 6.779 1.00 97.44 281 PRO A CA 1
ATOM 2134 C C . PRO A 1 281 ? -15.836 -8.630 6.352 1.00 97.44 281 PRO A C 1
ATOM 2136 O O . PRO A 1 281 ? -14.755 -9.194 6.559 1.00 97.44 281 PRO A O 1
ATOM 2139 N N . THR A 1 282 ? -15.938 -7.451 5.744 1.00 98.12 282 THR A N 1
ATOM 2140 C CA . THR A 1 282 ? -14.798 -6.665 5.270 1.00 98.12 282 THR A CA 1
ATOM 2141 C C . THR A 1 282 ? -14.976 -5.232 5.727 1.00 98.12 282 THR A C 1
ATOM 2143 O O . THR A 1 282 ? -15.973 -4.604 5.400 1.00 98.12 282 THR A O 1
ATOM 2146 N N . TYR A 1 283 ? -13.988 -4.687 6.427 1.00 98.31 283 TYR A N 1
ATOM 2147 C CA . TYR A 1 283 ? -13.995 -3.291 6.848 1.00 98.31 283 TYR A CA 1
ATOM 2148 C C . TYR A 1 283 ? -12.863 -2.534 6.180 1.00 98.31 283 TYR A C 1
ATOM 2150 O O . TYR A 1 283 ? -11.710 -2.969 6.212 1.00 98.31 283 TYR A O 1
ATOM 2158 N N . ALA A 1 284 ? -13.203 -1.388 5.600 1.00 97.88 284 ALA A N 1
ATOM 2159 C CA . ALA A 1 284 ? -12.232 -0.402 5.172 1.00 97.88 284 ALA A CA 1
ATOM 2160 C C . ALA A 1 284 ? -11.917 0.521 6.350 1.00 97.88 284 ALA A C 1
ATOM 2162 O O . ALA A 1 284 ? -12.827 0.978 7.040 1.00 97.88 284 ALA A O 1
ATOM 2163 N N . VAL A 1 285 ? -10.636 0.807 6.564 1.00 97.62 285 VAL A N 1
ATOM 2164 C CA . VAL A 1 285 ? -10.145 1.760 7.560 1.00 97.62 285 VAL A CA 1
ATOM 2165 C C . VAL A 1 285 ? -9.125 2.670 6.898 1.00 97.62 285 VAL A C 1
ATOM 2167 O O . VAL A 1 285 ? -8.174 2.191 6.285 1.00 97.62 285 VAL A O 1
ATOM 2170 N N . TRP A 1 286 ? -9.299 3.982 7.001 1.00 95.50 286 TRP A N 1
ATOM 2171 C CA . TRP A 1 286 ? -8.406 4.937 6.351 1.00 95.50 286 TRP A CA 1
ATOM 2172 C C . TRP A 1 286 ? -8.042 6.092 7.289 1.00 95.50 286 TRP A C 1
ATOM 2174 O O . TRP A 1 286 ? -8.939 6.759 7.819 1.00 95.50 286 TRP A O 1
ATOM 2184 N N . PRO A 1 287 ? -6.738 6.341 7.519 1.00 93.56 287 PRO A N 1
ATOM 2185 C CA . PRO A 1 287 ? -6.294 7.473 8.321 1.00 93.56 287 PRO A CA 1
ATOM 2186 C C . PRO A 1 287 ? -6.729 8.803 7.696 1.00 93.56 287 PRO A C 1
ATOM 2188 O O . PRO A 1 287 ? -6.767 8.960 6.468 1.00 93.56 287 PRO A O 1
ATOM 2191 N N . THR A 1 288 ? -7.068 9.779 8.538 1.00 91.25 288 THR A N 1
ATOM 2192 C CA . THR A 1 288 ? -7.467 11.115 8.068 1.00 91.25 288 THR A CA 1
ATOM 2193 C C . THR A 1 288 ? -6.271 12.010 7.749 1.00 91.25 288 THR A C 1
ATOM 2195 O O . THR A 1 288 ? -6.412 12.954 6.980 1.00 91.25 288 THR A O 1
ATOM 2198 N N . ASP A 1 289 ? -5.106 11.718 8.328 1.00 88.75 289 ASP A N 1
ATOM 2199 C CA . ASP A 1 289 ? -3.835 12.422 8.119 1.00 88.75 289 ASP A CA 1
ATOM 2200 C C . ASP A 1 289 ? -3.026 11.881 6.926 1.00 88.75 289 ASP A C 1
ATOM 2202 O O . ASP A 1 289 ? -2.164 12.584 6.404 1.00 88.75 289 ASP A O 1
ATOM 2206 N N . GLN A 1 290 ? -3.322 10.657 6.476 1.00 87.06 290 GLN A N 1
ATOM 2207 C CA . GLN A 1 290 ? -2.733 10.022 5.293 1.00 87.06 290 GLN A CA 1
ATOM 2208 C C . GLN A 1 290 ? -3.829 9.721 4.274 1.00 87.06 290 GLN A C 1
ATOM 2210 O O . GLN A 1 290 ? -4.441 8.653 4.230 1.00 87.06 290 GLN A O 1
ATOM 2215 N N . ASN A 1 291 ? -4.124 10.740 3.484 1.00 89.00 291 ASN A N 1
ATOM 2216 C CA . ASN A 1 291 ? -5.289 10.825 2.623 1.00 89.00 291 ASN A CA 1
ATOM 2217 C C . ASN A 1 291 ? -5.189 10.001 1.327 1.00 89.00 291 ASN A C 1
ATOM 2219 O O . ASN A 1 291 ? -6.202 9.826 0.666 1.00 89.00 291 ASN A O 1
ATOM 2223 N N . ASP A 1 292 ? -4.035 9.426 1.005 1.00 93.69 292 ASP A N 1
ATOM 2224 C CA . ASP A 1 292 ? -3.806 8.497 -0.110 1.00 93.69 292 ASP A CA 1
ATOM 2225 C C . ASP A 1 292 ? -3.755 7.018 0.322 1.00 93.69 292 ASP A C 1
ATOM 2227 O O . ASP A 1 292 ? -3.540 6.143 -0.514 1.00 93.69 292 ASP A O 1
ATOM 2231 N N . LEU A 1 293 ? -3.969 6.706 1.606 1.00 95.56 293 LEU A N 1
ATOM 2232 C CA . LEU A 1 293 ? -3.890 5.341 2.141 1.00 95.56 293 LEU A CA 1
ATOM 2233 C C . LEU A 1 293 ? -5.250 4.809 2.584 1.00 95.56 293 LEU A C 1
ATOM 2235 O O . LEU A 1 293 ? -6.046 5.529 3.193 1.00 95.56 293 LEU A O 1
ATOM 2239 N N . ALA A 1 294 ? -5.482 3.520 2.342 1.00 96.88 294 ALA A N 1
ATOM 2240 C CA . ALA A 1 294 ? -6.558 2.762 2.970 1.00 96.88 294 ALA A CA 1
ATOM 2241 C C . ALA A 1 294 ? -6.101 1.349 3.331 1.00 96.88 294 ALA A C 1
ATOM 2243 O O . ALA A 1 294 ? -5.217 0.765 2.700 1.00 96.88 294 ALA A O 1
ATOM 2244 N N . LEU A 1 295 ? -6.742 0.792 4.349 1.00 98.00 295 LEU A N 1
ATOM 2245 C CA . LEU A 1 295 ? -6.571 -0.577 4.785 1.00 98.00 295 LEU A CA 1
ATOM 2246 C C . LEU A 1 295 ? -7.905 -1.301 4.655 1.00 98.00 295 LEU A C 1
ATOM 2248 O O . LEU A 1 295 ? -8.945 -0.731 4.968 1.00 98.00 295 LEU A O 1
ATOM 2252 N N . LEU A 1 296 ? -7.879 -2.554 4.216 1.00 98.06 296 LEU A N 1
ATOM 2253 C CA . LEU A 1 296 ? -9.053 -3.419 4.215 1.00 98.06 296 LEU A CA 1
ATOM 2254 C C . LEU A 1 296 ? -8.749 -4.646 5.056 1.00 98.06 296 LEU A C 1
ATOM 2256 O O . LEU A 1 296 ? -7.771 -5.339 4.787 1.00 98.06 296 LEU A O 1
ATOM 2260 N N . ILE A 1 297 ? -9.589 -4.937 6.041 1.00 98.25 297 ILE A N 1
ATOM 2261 C CA . ILE A 1 297 ? -9.498 -6.162 6.829 1.00 98.25 297 ILE A CA 1
ATOM 2262 C C . ILE A 1 297 ? -10.718 -7.030 6.561 1.00 98.25 297 ILE A C 1
ATOM 2264 O O . ILE A 1 297 ? -11.848 -6.581 6.703 1.00 98.25 297 ILE A O 1
ATOM 2268 N N . THR A 1 298 ? -10.479 -8.263 6.128 1.00 98.25 298 THR A N 1
ATOM 2269 C CA . THR A 1 298 ? -11.508 -9.247 5.786 1.00 98.25 298 THR A CA 1
ATOM 2270 C C . THR A 1 298 ? -11.337 -10.484 6.647 1.00 98.25 298 THR A C 1
ATOM 2272 O O . THR A 1 298 ? -10.229 -11.006 6.756 1.00 98.25 298 THR A O 1
ATOM 2275 N N . GLY A 1 299 ? -12.425 -10.976 7.228 1.00 96.94 299 GLY A N 1
ATOM 2276 C CA . GLY A 1 299 ? -12.416 -12.137 8.113 1.00 96.94 299 GLY A CA 1
ATOM 2277 C C . GLY A 1 299 ? -13.665 -12.187 8.983 1.00 96.94 299 GLY A C 1
ATOM 2278 O O . GLY A 1 299 ? -14.400 -11.210 9.077 1.00 96.94 299 GLY A O 1
ATOM 2279 N N . ASN A 1 300 ? -13.902 -13.321 9.642 1.00 96.75 300 ASN A N 1
ATOM 2280 C CA . ASN A 1 300 ? -15.082 -13.480 10.503 1.00 96.75 300 ASN A CA 1
ATOM 2281 C C . ASN A 1 300 ? -15.085 -12.482 11.675 1.00 96.75 300 ASN A C 1
ATOM 2283 O O . ASN A 1 300 ? -16.146 -12.033 12.085 1.00 96.75 300 ASN A O 1
ATOM 2287 N N . ASP A 1 301 ? -13.898 -12.093 12.148 1.00 96.81 301 ASP A N 1
ATOM 2288 C CA . ASP A 1 301 ? -13.715 -11.150 13.256 1.00 96.81 301 ASP A CA 1
ATOM 2289 C C . ASP A 1 301 ? -13.328 -9.736 12.778 1.00 96.81 301 ASP A C 1
ATOM 2291 O O . ASP A 1 301 ? -12.823 -8.931 13.565 1.00 96.81 301 ASP A O 1
ATOM 2295 N N . ALA A 1 302 ? -13.516 -9.412 11.489 1.00 97.44 302 ALA A N 1
ATOM 2296 C CA . ALA A 1 302 ? -13.031 -8.161 10.894 1.00 97.44 302 ALA A CA 1
ATOM 2297 C C . ALA A 1 302 ? -13.543 -6.905 11.618 1.00 97.44 302 ALA A C 1
ATOM 2299 O O . ALA A 1 302 ? -12.782 -5.955 11.798 1.00 97.44 302 ALA A O 1
ATOM 2300 N N . GLU A 1 303 ? -14.791 -6.924 12.092 1.00 97.19 303 GLU A N 1
ATOM 2301 C CA . GLU A 1 303 ? -15.387 -5.817 12.847 1.00 97.19 303 GLU A CA 1
ATOM 2302 C C . GLU A 1 303 ? -14.618 -5.509 14.137 1.00 97.19 303 GLU A C 1
ATOM 2304 O O . GLU A 1 303 ? -14.421 -4.347 14.480 1.00 97.19 303 GLU A O 1
ATOM 2309 N N . THR A 1 304 ? -14.151 -6.538 14.845 1.00 97.06 304 THR A N 1
ATOM 2310 C CA . THR A 1 304 ? -13.365 -6.362 16.073 1.00 97.06 304 THR A CA 1
ATOM 2311 C C . THR A 1 304 ? -11.906 -6.055 15.744 1.00 97.06 304 THR A C 1
ATOM 2313 O O . THR A 1 304 ? -11.285 -5.188 16.361 1.00 97.06 304 THR A O 1
ATOM 2316 N N . LEU A 1 305 ? -11.345 -6.746 14.752 1.00 96.81 305 LEU A N 1
ATOM 2317 C CA . LEU A 1 305 ? -9.945 -6.609 14.366 1.00 96.81 305 LEU A CA 1
ATOM 2318 C C . LEU A 1 305 ? -9.618 -5.221 13.795 1.00 96.81 305 LEU A C 1
ATOM 2320 O O . LEU A 1 305 ? -8.524 -4.715 14.045 1.00 96.81 305 LEU A O 1
ATOM 2324 N N . ARG A 1 306 ? -10.556 -4.559 13.101 1.00 96.12 306 ARG A N 1
ATOM 2325 C CA . ARG A 1 306 ? -10.363 -3.190 12.577 1.00 96.12 306 ARG A CA 1
ATOM 2326 C C . ARG A 1 306 ? -10.026 -2.175 13.677 1.00 96.12 306 ARG A C 1
ATOM 2328 O O . ARG A 1 306 ? -9.263 -1.245 13.438 1.00 96.12 306 ARG A O 1
ATOM 2335 N N . LEU A 1 307 ? -10.548 -2.383 14.890 1.00 95.06 307 LEU A N 1
ATOM 2336 C CA . LEU A 1 307 ? -10.328 -1.515 16.053 1.00 95.06 307 LEU A CA 1
ATOM 2337 C C . LEU A 1 307 ? -8.939 -1.711 16.679 1.00 95.06 307 LEU A C 1
ATOM 2339 O O . LEU A 1 307 ? -8.485 -0.885 17.466 1.00 95.06 307 LEU A O 1
ATOM 2343 N N . GLN A 1 308 ? -8.264 -2.810 16.341 1.00 94.81 308 GLN A N 1
ATOM 2344 C CA . GLN A 1 308 ? -6.957 -3.186 16.880 1.00 94.81 308 GLN A CA 1
ATOM 2345 C C . GLN A 1 308 ? -5.803 -2.819 15.941 1.00 94.81 308 GLN A C 1
ATOM 2347 O O . GLN A 1 308 ? -4.645 -3.087 16.267 1.00 94.81 308 GLN A O 1
ATOM 2352 N N . LEU A 1 309 ? -6.092 -2.221 14.780 1.00 94.62 309 LEU A N 1
ATOM 2353 C CA . LEU A 1 309 ? -5.074 -1.835 13.810 1.00 94.62 309 LEU A CA 1
ATOM 2354 C C . LEU A 1 309 ? -4.172 -0.728 14.393 1.00 94.62 309 LEU A C 1
ATOM 2356 O O . LEU A 1 309 ? -4.658 0.367 14.689 1.00 94.62 309 LEU A O 1
ATOM 2360 N N . PRO A 1 310 ? -2.849 -0.950 14.537 1.00 92.94 310 PRO A N 1
ATOM 2361 C CA . PRO A 1 310 ? -1.906 0.083 14.961 1.00 92.94 310 PRO A CA 1
ATOM 2362 C C . PRO A 1 310 ? -1.626 1.090 13.833 1.00 92.94 310 PRO A C 1
ATOM 2364 O O . PRO A 1 310 ? -0.549 1.091 13.240 1.00 92.94 310 PRO A O 1
ATOM 2367 N N . LEU A 1 311 ? -2.605 1.949 13.540 1.00 87.81 311 LEU A N 1
ATOM 2368 C CA . LEU A 1 311 ? -2.507 2.988 12.507 1.00 87.81 311 LEU A CA 1
ATOM 2369 C C . LEU A 1 311 ? -1.614 4.159 12.930 1.00 87.81 311 LEU A C 1
ATOM 2371 O O . LEU A 1 311 ? -0.954 4.765 12.090 1.00 87.81 311 LEU A O 1
ATOM 2375 N N . CYS A 1 312 ? -1.585 4.472 14.227 1.00 77.06 312 CYS A N 1
ATOM 2376 C CA . CYS A 1 312 ? -0.810 5.593 14.750 1.00 77.06 312 CYS A CA 1
ATOM 2377 C C . CYS A 1 312 ? 0.636 5.176 15.069 1.00 77.06 312 CYS A C 1
ATOM 2379 O O . CYS A 1 312 ? 0.888 4.084 15.601 1.00 77.06 312 CYS A O 1
ATOM 2381 N N . LYS A 1 313 ? 1.580 6.079 14.792 1.00 65.81 313 LYS A N 1
ATOM 2382 C CA . LYS A 1 313 ? 3.003 5.904 15.112 1.00 65.81 313 LYS A CA 1
ATOM 2383 C C . LYS A 1 313 ? 3.245 5.927 16.626 1.00 65.81 313 LYS A C 1
ATOM 2385 O O . LYS A 1 313 ? 2.715 6.828 17.313 1.00 65.81 313 LYS A O 1
#

pLDDT: mean 75.82, std 23.42, range [28.81, 98.44]

Secondary structure (DSSP, 8-state):
-----HHHHHT--TTS-HHHHHHHHHHHHHHT---STTHHHHHHHHHHHHTSHHHHHHHHHHHH-TTSPP--HHHHHHHHHSPPTT-S------------------------PPPPP--PPPPP----------------------------PPP----TTHHHHHHHHHHHHHHHHHHHIIIIISPPP-THHHHHHHH-TTTS-SSTTSB-GGGPEEEEE---TTEEEEEEEE-SS-EEEEEEESSHHHHHTTS--SSPEEEE-SS-EEEEEE-TT-SS-EEEEEESS-TTEEEEEESTTHHHHGGG-----

Sequence (313 aa):
MAHYDLYRSLGLSSTESSDSLRAAIDAMLASGTYPNKGGKAELDIAREVLGNDRKRTMYDAKLSDPQASDVTVRDLKKLAEMPTPGSGSSAEASSSTDTGEIPVVTPRNQKPQPEPPQYRQAPPTLQQPDPQQGYGYGAQQGYQAQYQQPQEQPKKKKGGLIAAILLVTLLALGGAGTAVYFFVLSPEWKGTQQELKEAFPKLVSERQNAKGWHGLKCQGADPDRDQTGKILCGDKDTVLSVVQFDSAQDREKYLPTEDVETLDNGKCTAKSAEVQGNSKPTYAVWPTDQNDLALLITGNDAETLRLQLPLCK

Foldseek 3Di:
DAAPDLCVQQVHDPPDALCVQLVVLVVCLVVQDGSGPQRNVSSLLCNQQSNDPVSVVVVVVQVPDPPHDHHFPLNSVVSSPDDDVPPPDPDDPDDDDDDDDDDDDDDDDDDDDDDDDDDDDDDDDDDDDDDDDDDDDDDDDDDDDDDDDDDDDDDDDDDPDPVVVVVVVVVVVVVVVVCCCDPPVWDADGHVRNVLCVQAVQAADRTAQAAHHPRFHKHWDRADPQWDGWIWTHDPFKIKIKTFGPFLVSVVVQADPPPWDWQDDPQFIWIKDWDPDDPFTKMKIGTPVRSRIIMIMGGNCRVVVVNVRPSGD